Protein AF-A0A7X6V9M1-F1 (afdb_monomer_lite)

Structure (mmCIF, N/CA/C/O backbone):
data_AF-A0A7X6V9M1-F1
#
_entry.id   AF-A0A7X6V9M1-F1
#
loop_
_atom_site.group_PDB
_atom_site.id
_atom_site.type_symbol
_atom_site.label_atom_id
_atom_site.label_alt_id
_atom_site.label_comp_id
_atom_site.label_asym_id
_atom_site.label_entity_id
_atom_site.label_seq_id
_atom_site.pdbx_PDB_ins_code
_atom_site.Cartn_x
_atom_site.Cartn_y
_atom_site.Cartn_z
_atom_site.occupancy
_atom_site.B_iso_or_equiv
_atom_site.auth_seq_id
_atom_site.auth_comp_id
_atom_site.auth_asym_id
_atom_site.auth_atom_id
_atom_site.pdbx_PDB_model_num
ATOM 1 N N . MET A 1 1 ? -8.415 -27.005 -7.295 1.00 45.03 1 MET A N 1
ATOM 2 C CA . MET A 1 1 ? -8.896 -27.933 -6.245 1.00 45.03 1 MET A CA 1
ATOM 3 C C . MET A 1 1 ? -8.575 -27.335 -4.887 1.00 45.03 1 MET A C 1
ATOM 5 O O . MET A 1 1 ? -7.414 -27.324 -4.497 1.00 45.03 1 MET A O 1
ATOM 9 N N . LEU A 1 2 ? -9.580 -26.811 -4.186 1.00 48.62 2 LEU A N 1
ATOM 10 C CA . LEU A 1 2 ? -9.473 -26.561 -2.748 1.00 48.62 2 LEU A CA 1
ATOM 11 C C . LEU A 1 2 ? -9.243 -27.914 -2.070 1.00 48.62 2 LEU A C 1
ATOM 13 O O . LEU A 1 2 ? -10.047 -28.826 -2.258 1.00 48.62 2 LEU A O 1
ATOM 17 N N . SER A 1 3 ? -8.120 -28.092 -1.370 1.00 60.31 3 SER A N 1
ATOM 18 C CA . SER A 1 3 ? -7.847 -29.377 -0.727 1.00 60.31 3 SER A CA 1
ATOM 19 C C . SER A 1 3 ? -8.940 -29.645 0.310 1.00 60.31 3 SER A C 1
ATOM 21 O O . SER A 1 3 ? -9.313 -28.763 1.076 1.00 60.31 3 SER A O 1
ATOM 23 N N . MET A 1 4 ? -9.488 -30.858 0.348 1.00 62.94 4 MET A N 1
ATOM 24 C CA . MET A 1 4 ? -10.497 -31.246 1.344 1.00 62.94 4 MET A CA 1
ATOM 25 C C . MET A 1 4 ? -10.004 -30.969 2.779 1.00 62.94 4 MET A C 1
ATOM 27 O O . MET A 1 4 ? -10.770 -30.552 3.643 1.00 62.94 4 MET A O 1
ATOM 31 N N . LEU A 1 5 ? -8.687 -31.085 2.984 1.00 59.94 5 LEU A N 1
ATOM 32 C CA . LEU A 1 5 ? -7.976 -30.699 4.199 1.00 59.94 5 LEU A CA 1
ATOM 33 C C . LEU A 1 5 ? -8.207 -29.231 4.586 1.00 59.94 5 LEU A C 1
ATOM 35 O O . LEU A 1 5 ? -8.412 -28.937 5.757 1.00 59.94 5 LEU A O 1
ATOM 39 N N . PHE A 1 6 ? -8.197 -28.313 3.622 1.00 58.66 6 PHE A N 1
ATOM 40 C CA . PHE A 1 6 ? -8.452 -26.899 3.865 1.00 58.66 6 PHE A CA 1
ATOM 41 C C . PHE A 1 6 ? -9.858 -26.666 4.419 1.00 58.66 6 PHE A C 1
ATOM 43 O O . PHE A 1 6 ? -10.011 -26.027 5.454 1.00 58.66 6 PHE A O 1
ATOM 50 N N . ILE A 1 7 ? -10.876 -27.246 3.776 1.00 64.12 7 ILE A N 1
ATOM 51 C CA . ILE A 1 7 ? -12.271 -27.124 4.218 1.00 64.12 7 ILE A CA 1
ATOM 52 C C . ILE A 1 7 ? -12.419 -27.700 5.632 1.00 64.12 7 ILE A C 1
ATOM 54 O O . ILE A 1 7 ? -13.006 -27.053 6.496 1.00 64.12 7 ILE A O 1
ATOM 58 N N . ILE A 1 8 ? -11.821 -28.865 5.896 1.00 70.19 8 ILE A N 1
ATOM 59 C CA . ILE A 1 8 ? -11.848 -29.511 7.215 1.00 70.19 8 ILE A CA 1
ATOM 60 C C . ILE A 1 8 ? -11.151 -28.650 8.278 1.00 70.19 8 ILE A C 1
ATOM 62 O O . ILE A 1 8 ? -11.685 -28.500 9.372 1.00 70.19 8 ILE A O 1
ATOM 66 N N . LEU A 1 9 ? -9.996 -28.050 7.979 1.00 66.69 9 LEU A N 1
ATOM 67 C CA . LEU A 1 9 ? -9.275 -27.191 8.924 1.00 66.69 9 LEU A CA 1
ATOM 68 C C . LEU A 1 9 ? -10.015 -25.872 9.182 1.00 66.69 9 LEU A C 1
ATOM 70 O O . LEU A 1 9 ? -10.127 -25.452 10.334 1.00 66.69 9 LEU A O 1
ATOM 74 N N . SER A 1 10 ? -10.560 -25.237 8.141 1.00 61.31 10 SER A N 1
ATOM 75 C CA . SER A 1 10 ? -11.325 -23.993 8.264 1.00 61.31 10 SER A CA 1
ATOM 76 C C . SER A 1 10 ? -12.612 -24.196 9.060 1.00 61.31 10 SER A C 1
ATOM 78 O O . SER A 1 10 ? -12.892 -23.417 9.969 1.00 61.31 10 SER A O 1
ATOM 80 N N . TRP A 1 11 ? -13.365 -25.262 8.779 1.00 66.12 11 TRP A N 1
ATOM 81 C CA . TRP A 1 11 ? -14.595 -25.574 9.509 1.00 66.12 11 TRP A CA 1
ATOM 82 C C . TRP A 1 11 ? -14.329 -26.180 10.886 1.00 66.12 11 TRP A C 1
ATOM 84 O O . TRP A 1 11 ? -15.062 -25.878 11.820 1.00 66.12 11 TRP A O 1
ATOM 94 N N . GLY A 1 12 ? -13.259 -26.959 11.058 1.00 68.19 12 GLY A N 1
ATOM 95 C CA . GLY A 1 12 ? -12.848 -27.514 12.351 1.00 68.19 12 GLY A CA 1
ATOM 96 C C . GLY A 1 12 ? -12.354 -26.453 13.340 1.00 68.19 12 GLY A C 1
ATOM 97 O O . GLY A 1 12 ? -12.500 -26.616 14.551 1.00 68.19 12 GLY A O 1
ATOM 98 N N . ALA A 1 13 ? -11.841 -25.325 12.842 1.00 66.50 13 ALA A N 1
ATOM 99 C CA . ALA A 1 13 ? -11.450 -24.194 13.677 1.00 66.50 13 ALA A CA 1
ATOM 100 C C . ALA A 1 13 ? -12.657 -23.429 14.256 1.00 66.50 13 ALA A C 1
ATOM 102 O O . ALA A 1 13 ? -12.564 -22.884 15.356 1.00 66.50 13 ALA A O 1
ATOM 103 N N . VAL A 1 14 ? -13.803 -23.404 13.563 1.00 65.38 14 VAL A N 1
ATOM 104 C CA . VAL A 1 14 ? -15.000 -22.651 13.987 1.00 65.38 14 VAL A CA 1
ATOM 105 C C . VAL A 1 14 ? -15.530 -23.115 15.358 1.00 65.38 14 VAL A C 1
ATOM 107 O O . VAL A 1 14 ? -15.651 -22.266 16.245 1.00 65.38 14 VAL A O 1
ATOM 110 N N . PRO A 1 15 ? -15.759 -24.422 15.615 1.00 66.44 15 PRO A N 1
ATOM 111 C CA . PRO A 1 15 ? -16.098 -24.925 16.946 1.00 66.44 15 PRO A CA 1
ATOM 112 C C . PRO A 1 15 ? -15.063 -24.531 17.999 1.00 66.44 15 PRO A C 1
ATOM 114 O O . PRO A 1 15 ? -15.425 -24.101 19.091 1.00 66.44 15 PRO A O 1
ATOM 117 N N . PHE A 1 16 ? -13.772 -24.617 17.672 1.00 64.69 16 PHE A N 1
ATOM 118 C CA . PHE A 1 16 ? -12.701 -24.302 18.615 1.00 64.69 16 PHE A CA 1
ATOM 119 C C . PHE A 1 16 ? -12.782 -22.846 19.107 1.00 64.69 16 PHE A C 1
ATOM 121 O O . PHE A 1 16 ? -12.667 -22.578 20.304 1.00 64.69 16 PHE A O 1
ATOM 128 N N . PHE A 1 17 ? -13.069 -21.903 18.207 1.00 63.91 17 PHE A N 1
ATOM 129 C CA . PHE A 1 17 ? -13.236 -20.492 18.563 1.00 63.91 17 PHE A CA 1
ATOM 130 C C . PHE A 1 17 ? -14.566 -20.182 19.263 1.00 63.91 17 PHE A C 1
ATOM 132 O O . PHE A 1 17 ? -14.601 -19.280 20.103 1.00 63.91 17 PHE A O 1
ATOM 139 N N . ILE A 1 18 ? -15.634 -20.930 18.968 1.00 66.25 18 ILE A N 1
ATOM 140 C CA . ILE A 1 18 ? -16.945 -20.769 19.616 1.00 66.25 18 ILE A CA 1
ATOM 141 C C . ILE A 1 18 ? -16.922 -21.312 21.053 1.00 66.25 18 ILE A C 1
ATOM 143 O O . ILE A 1 18 ? -17.402 -20.641 21.969 1.00 66.25 18 ILE A O 1
ATOM 147 N N . PHE A 1 19 ? -16.340 -22.494 21.276 1.00 68.12 19 PHE A N 1
ATOM 148 C CA . PHE A 1 19 ? -16.446 -23.200 22.557 1.00 68.12 19 PHE A CA 1
ATOM 149 C C . PHE A 1 19 ? -15.374 -22.806 23.583 1.00 68.12 19 PHE A C 1
ATOM 151 O O . PHE A 1 19 ? -15.680 -22.727 24.770 1.00 68.12 19 PHE A O 1
ATOM 158 N N . PHE A 1 20 ? -14.139 -22.497 23.169 1.00 66.00 20 PHE A N 1
ATOM 159 C CA . PHE A 1 20 ? -13.023 -22.344 24.120 1.00 66.00 20 PHE A CA 1
ATOM 160 C C . PHE A 1 20 ? -12.745 -20.906 24.589 1.00 66.00 20 PHE A C 1
ATOM 162 O O . PHE A 1 20 ? -11.820 -20.702 25.374 1.00 66.00 20 PHE A O 1
ATOM 169 N N . LYS A 1 21 ? -13.524 -19.904 24.138 1.00 65.00 21 LYS A N 1
ATOM 170 C CA . LYS A 1 21 ? -13.365 -18.461 24.455 1.00 65.00 21 LYS A CA 1
ATOM 171 C C . LYS A 1 21 ? -11.900 -18.044 24.727 1.00 65.00 21 LYS A C 1
ATOM 173 O O . LYS A 1 21 ? -11.605 -17.479 25.786 1.00 65.00 21 LYS A O 1
ATOM 178 N N . PRO A 1 22 ? -10.946 -18.271 23.805 1.00 64.12 22 PRO A N 1
ATOM 179 C CA . PRO A 1 22 ? -9.523 -18.246 24.141 1.00 64.12 22 PRO A CA 1
ATOM 180 C C . PRO A 1 22 ? -8.930 -16.821 24.117 1.00 64.12 22 PRO A C 1
ATOM 182 O O . PRO A 1 22 ? -7.775 -16.600 23.752 1.00 64.12 22 PRO A O 1
ATOM 185 N N . VAL A 1 23 ? -9.716 -15.824 24.539 1.00 70.00 23 VAL A N 1
ATOM 186 C CA . VAL A 1 23 ? -9.497 -14.381 24.327 1.00 70.00 23 VAL A CA 1
ATOM 187 C C . VAL A 1 23 ? -8.102 -13.921 24.767 1.00 70.00 23 VAL A C 1
ATOM 189 O O . VAL A 1 23 ? -7.493 -13.076 24.111 1.00 70.00 23 VAL A O 1
ATOM 192 N N . LYS A 1 24 ? -7.551 -14.500 25.844 1.00 76.06 24 LYS A N 1
ATOM 193 C CA . LYS A 1 24 ? -6.240 -14.100 26.380 1.00 76.06 24 LYS A CA 1
ATOM 194 C C . LYS A 1 24 ? -5.046 -14.666 25.603 1.00 76.06 24 LYS A C 1
ATOM 196 O O . LYS A 1 24 ? -4.003 -14.017 25.568 1.00 76.06 24 LYS A O 1
ATOM 201 N N . TRP A 1 25 ? -5.154 -15.858 25.014 1.00 86.00 25 TRP A N 1
ATOM 202 C CA . TRP A 1 25 ? -4.020 -16.527 24.354 1.00 86.00 25 TRP A CA 1
ATOM 203 C C . TRP A 1 25 ? -4.076 -16.429 22.830 1.00 86.00 25 TRP A C 1
ATOM 205 O O . TRP A 1 25 ? -3.023 -16.460 22.202 1.00 86.00 25 TRP A O 1
ATOM 215 N N . VAL A 1 26 ? -5.255 -16.199 22.239 1.00 89.00 26 VAL A N 1
ATOM 216 C CA . VAL A 1 26 ? -5.424 -16.058 20.780 1.00 89.00 26 VAL A CA 1
ATOM 217 C C . VAL A 1 26 ? -4.517 -14.980 20.204 1.00 89.00 26 VAL A C 1
ATOM 219 O O . VAL A 1 26 ? -3.847 -15.219 19.211 1.00 89.00 26 VAL A O 1
ATOM 222 N N . SER A 1 27 ? -4.426 -13.810 20.840 1.00 91.25 27 SER A N 1
ATOM 223 C CA . SER A 1 27 ? -3.556 -12.740 20.331 1.00 91.25 27 SER A CA 1
ATOM 224 C C . SER A 1 27 ? -2.074 -13.122 20.366 1.00 91.25 27 SER A C 1
ATOM 226 O O . SER A 1 27 ? -1.345 -12.792 19.438 1.00 91.25 27 SER A O 1
ATOM 228 N N . LYS A 1 28 ? -1.627 -13.845 21.403 1.00 93.00 28 LYS A N 1
ATOM 229 C CA . LYS A 1 28 ? -0.244 -14.338 21.482 1.00 93.00 28 LYS A CA 1
ATOM 230 C C . LYS A 1 28 ? 0.009 -15.401 20.418 1.00 93.00 28 LYS A C 1
ATOM 232 O O . LYS A 1 28 ? 0.981 -15.296 19.687 1.00 93.00 28 LYS A O 1
ATOM 237 N N . PHE A 1 29 ? -0.907 -16.358 20.287 1.00 92.56 29 PHE A N 1
ATOM 238 C CA . PHE A 1 29 ? -0.841 -17.408 19.278 1.00 92.56 29 PHE A CA 1
ATOM 239 C C . PHE A 1 29 ? -0.807 -16.839 17.855 1.00 92.56 29 PHE A C 1
ATOM 241 O O . PHE A 1 29 ? 0.047 -17.229 17.071 1.00 92.56 29 PHE A O 1
ATOM 248 N N . LEU A 1 30 ? -1.669 -15.870 17.534 1.00 93.44 30 LEU A N 1
ATOM 249 C CA . LEU A 1 30 ? -1.679 -15.203 16.230 1.00 93.44 30 LEU A CA 1
ATOM 250 C C . LEU A 1 30 ? -0.410 -14.379 15.990 1.00 93.44 30 LEU A C 1
ATOM 252 O O . LEU A 1 30 ? 0.090 -14.366 14.873 1.00 93.44 30 LEU A O 1
ATOM 256 N N . ALA A 1 31 ? 0.138 -13.721 17.015 1.00 95.50 31 ALA A N 1
ATOM 257 C CA . ALA A 1 31 ? 1.399 -12.990 16.887 1.00 95.50 31 ALA A CA 1
ATOM 258 C C . ALA A 1 31 ? 2.569 -13.948 16.617 1.00 95.50 31 ALA A C 1
ATOM 260 O O . ALA A 1 31 ? 3.363 -13.709 15.709 1.00 95.50 31 ALA A O 1
ATOM 261 N N . THR A 1 32 ? 2.636 -15.065 17.347 1.00 94.75 32 THR A N 1
ATOM 262 C CA . THR A 1 32 ? 3.594 -16.146 17.085 1.00 94.75 32 THR A CA 1
ATOM 263 C C . THR A 1 32 ? 3.382 -16.743 15.697 1.00 94.75 32 THR A C 1
ATOM 265 O O . THR A 1 32 ? 4.355 -16.965 14.989 1.00 94.75 32 THR A O 1
ATOM 268 N N . GLY A 1 33 ? 2.133 -16.953 15.278 1.00 93.81 33 GLY A N 1
ATOM 269 C CA . GLY A 1 33 ? 1.783 -17.461 13.954 1.00 93.81 33 GLY A CA 1
ATOM 270 C C . GLY A 1 33 ? 2.220 -16.524 12.830 1.00 93.81 33 GLY A C 1
ATOM 271 O O . GLY A 1 33 ? 2.800 -16.989 11.851 1.00 93.81 33 GLY A O 1
ATOM 272 N N . LEU A 1 34 ? 2.021 -15.212 12.989 1.00 95.19 34 LEU A N 1
ATOM 273 C CA . LEU A 1 34 ? 2.500 -14.201 12.047 1.00 95.19 34 LEU A CA 1
ATOM 274 C C . LEU A 1 34 ? 4.029 -14.234 11.941 1.00 95.19 34 LEU A C 1
ATOM 276 O O . LEU A 1 34 ? 4.553 -14.400 10.844 1.00 95.19 34 LEU A O 1
ATOM 280 N N . LEU A 1 35 ? 4.742 -14.166 13.070 1.00 97.00 35 LEU A N 1
ATOM 281 C CA . LEU A 1 35 ? 6.209 -14.212 13.088 1.00 97.00 35 LEU A CA 1
ATOM 282 C C . LEU A 1 35 ? 6.758 -15.522 12.509 1.00 97.00 35 LEU A C 1
ATOM 284 O O . LEU A 1 35 ? 7.674 -15.501 11.692 1.00 97.00 35 LEU A O 1
ATOM 288 N N . ALA A 1 36 ? 6.183 -16.664 12.888 1.00 95.75 36 ALA A N 1
ATOM 289 C CA . ALA A 1 36 ? 6.574 -17.966 12.358 1.00 95.75 36 ALA A CA 1
ATOM 290 C C . ALA A 1 36 ? 6.336 -18.049 10.844 1.00 95.75 36 ALA A C 1
ATOM 292 O O . ALA A 1 36 ? 7.187 -18.570 10.126 1.00 95.75 36 ALA A O 1
ATOM 293 N N . SER A 1 37 ? 5.225 -17.492 10.350 1.00 93.75 37 SER A N 1
ATOM 294 C CA . SER A 1 37 ? 4.933 -17.417 8.914 1.00 93.75 37 SER A CA 1
ATOM 295 C C . SER A 1 37 ? 5.941 -16.528 8.189 1.00 93.75 37 SER A C 1
ATOM 297 O O . SER A 1 37 ? 6.458 -16.934 7.155 1.00 93.75 37 SER A O 1
ATOM 299 N N . GLN A 1 38 ? 6.300 -15.371 8.754 1.00 96.69 38 GLN A N 1
ATOM 300 C CA . GLN A 1 38 ? 7.325 -14.483 8.196 1.00 96.69 38 GLN A CA 1
ATOM 301 C C . GLN A 1 38 ? 8.684 -15.185 8.106 1.00 96.69 38 GLN A C 1
ATOM 303 O O . GLN A 1 38 ? 9.268 -15.263 7.027 1.00 96.69 38 GLN A O 1
ATOM 308 N N . LEU A 1 39 ? 9.154 -15.781 9.206 1.00 97.38 39 LEU A N 1
ATOM 309 C CA . LEU A 1 39 ? 10.421 -16.519 9.241 1.00 97.38 39 LEU A CA 1
ATOM 310 C C . LEU A 1 39 ? 10.417 -17.709 8.276 1.00 97.38 39 LEU A C 1
ATOM 312 O O . LEU A 1 39 ? 11.408 -17.952 7.584 1.00 97.38 39 LEU A O 1
ATOM 316 N N . ARG A 1 40 ? 9.298 -18.436 8.189 1.00 95.19 40 ARG A N 1
ATOM 317 C CA . ARG A 1 40 ? 9.144 -19.553 7.255 1.00 95.19 40 ARG A CA 1
ATOM 318 C C . ARG A 1 40 ? 9.182 -19.082 5.805 1.00 95.19 40 ARG A C 1
ATOM 320 O O . ARG A 1 40 ? 9.853 -19.729 5.004 1.00 95.19 40 ARG A O 1
ATOM 327 N N . SER A 1 41 ? 8.509 -17.981 5.477 1.00 94.19 41 SER A N 1
ATOM 328 C CA . SER A 1 41 ? 8.532 -17.376 4.143 1.00 94.19 41 SER A CA 1
ATOM 329 C C . SER A 1 41 ? 9.935 -16.906 3.769 1.00 94.19 41 SER A C 1
ATOM 331 O O . SER A 1 41 ? 10.396 -17.235 2.679 1.00 94.19 41 SER A O 1
ATOM 333 N N . CYS A 1 42 ? 10.658 -16.246 4.683 1.00 95.94 42 CYS A N 1
ATOM 334 C CA . CYS A 1 42 ? 12.061 -15.876 4.477 1.00 95.94 42 CYS A CA 1
ATOM 335 C C . CYS A 1 42 ? 12.921 -17.106 4.181 1.00 95.94 42 CYS A C 1
ATOM 337 O O . CYS A 1 42 ? 13.617 -17.147 3.172 1.00 95.94 42 CYS A O 1
ATOM 339 N N . TRP A 1 43 ? 12.844 -18.135 5.032 1.00 96.38 43 TRP A N 1
ATOM 340 C CA . TRP A 1 43 ? 13.627 -19.357 4.855 1.00 96.38 43 TRP A CA 1
ATOM 341 C C . TRP A 1 43 ? 13.308 -20.062 3.535 1.00 96.38 43 TRP A C 1
ATOM 343 O O . TRP A 1 43 ? 14.223 -20.481 2.831 1.00 96.38 43 TRP A O 1
ATOM 353 N N . LEU A 1 44 ? 12.024 -20.186 3.184 1.00 93.56 44 LEU A N 1
ATOM 354 C CA . LEU A 1 44 ? 11.604 -20.805 1.928 1.00 93.56 44 LEU A CA 1
ATOM 355 C C . LEU A 1 44 ? 12.103 -20.014 0.722 1.00 93.56 44 LEU A C 1
ATOM 357 O O . LEU A 1 44 ? 12.613 -20.631 -0.209 1.00 93.56 44 LEU A O 1
ATOM 361 N N . LEU A 1 45 ? 11.983 -18.686 0.747 1.00 91.81 45 LEU A N 1
ATOM 362 C CA . LEU A 1 45 ? 12.450 -17.824 -0.331 1.00 91.81 45 LEU A CA 1
ATOM 363 C C . LEU A 1 45 ? 13.967 -17.957 -0.505 1.00 91.81 45 LEU A C 1
ATOM 365 O O . LEU A 1 45 ? 14.408 -18.362 -1.574 1.00 91.81 45 LEU A O 1
ATOM 369 N N . LEU A 1 46 ? 14.747 -17.744 0.562 1.00 95.25 46 LEU A N 1
ATOM 370 C CA . LEU A 1 46 ? 16.211 -17.854 0.536 1.00 95.25 46 LEU A CA 1
ATOM 371 C C . LEU A 1 46 ? 16.678 -19.241 0.078 1.00 95.25 46 LEU A C 1
ATOM 373 O O . LEU A 1 46 ? 17.558 -19.356 -0.773 1.00 95.25 46 LEU A O 1
ATOM 377 N N . LYS A 1 47 ? 16.059 -20.306 0.604 1.00 95.44 47 LYS A N 1
ATOM 378 C CA . LYS A 1 47 ? 16.380 -21.686 0.221 1.00 95.44 47 LYS A CA 1
ATOM 379 C C . LYS A 1 47 ? 16.064 -21.961 -1.248 1.00 95.44 47 LYS A C 1
ATOM 381 O O . LYS A 1 47 ? 16.786 -22.720 -1.885 1.00 95.44 47 LYS A O 1
ATOM 386 N N . ARG A 1 48 ? 14.966 -21.412 -1.774 1.00 92.44 48 ARG A N 1
ATOM 387 C CA . ARG A 1 48 ? 14.544 -21.642 -3.162 1.00 92.44 48 ARG A CA 1
ATOM 388 C C . ARG A 1 48 ? 15.341 -20.828 -4.162 1.00 92.44 48 ARG A C 1
ATOM 390 O O . ARG A 1 48 ? 15.566 -21.331 -5.255 1.00 92.44 48 ARG A O 1
ATOM 397 N N . THR A 1 49 ? 15.761 -19.624 -3.799 1.00 91.75 49 THR A N 1
ATOM 398 C CA . THR A 1 49 ? 16.537 -18.766 -4.692 1.00 91.75 49 THR A CA 1
ATOM 399 C C . THR A 1 49 ? 18.042 -18.937 -4.532 1.00 91.75 49 THR A C 1
ATOM 401 O O . THR A 1 49 ? 18.790 -18.343 -5.291 1.00 91.75 49 THR A O 1
ATOM 404 N N . GLY A 1 50 ? 18.517 -19.721 -3.558 1.00 93.94 50 GLY A N 1
ATOM 405 C CA . GLY A 1 50 ? 19.956 -19.860 -3.318 1.00 93.94 50 GLY A CA 1
ATOM 406 C C . GLY A 1 50 ? 20.614 -18.522 -2.972 1.00 93.94 50 GLY A C 1
ATOM 407 O O . GLY A 1 50 ? 21.742 -18.277 -3.379 1.00 93.94 50 GLY A O 1
ATOM 408 N N . PHE A 1 51 ? 19.896 -17.659 -2.243 1.00 91.62 51 PHE A N 1
ATOM 409 C CA . PHE A 1 51 ? 20.317 -16.297 -1.884 1.00 91.62 51 PHE A CA 1
ATOM 410 C C . PHE A 1 51 ? 20.471 -15.318 -3.060 1.00 91.62 51 PHE A C 1
ATOM 412 O O . PHE A 1 51 ? 20.960 -14.210 -2.856 1.00 91.62 51 PHE A O 1
ATOM 419 N N . THR A 1 52 ? 19.997 -15.656 -4.262 1.00 90.06 52 THR A N 1
ATOM 420 C CA . THR A 1 52 ? 19.962 -14.711 -5.387 1.00 90.06 52 THR A CA 1
ATOM 421 C C . THR A 1 52 ? 18.583 -14.082 -5.552 1.00 90.06 52 THR A C 1
ATOM 423 O O . THR A 1 52 ? 17.565 -14.613 -5.096 1.00 90.06 52 THR A O 1
ATOM 426 N N . THR A 1 53 ? 18.524 -12.935 -6.224 1.00 86.50 53 THR A N 1
ATOM 427 C CA . THR A 1 53 ? 17.247 -12.341 -6.630 1.00 86.50 53 THR A CA 1
ATOM 428 C C . THR A 1 53 ? 16.531 -13.285 -7.605 1.00 86.50 53 THR A C 1
ATOM 430 O O . THR A 1 53 ? 17.167 -13.800 -8.527 1.00 86.50 53 THR A O 1
ATOM 433 N N . PRO A 1 54 ? 15.230 -13.565 -7.417 1.00 81.50 54 PRO A N 1
ATOM 434 C CA . PRO A 1 54 ? 14.459 -14.343 -8.380 1.00 81.50 54 PRO A CA 1
ATOM 435 C C . PRO A 1 54 ? 14.259 -13.524 -9.664 1.00 81.50 54 PRO A C 1
ATOM 437 O O . PRO A 1 54 ? 13.438 -12.610 -9.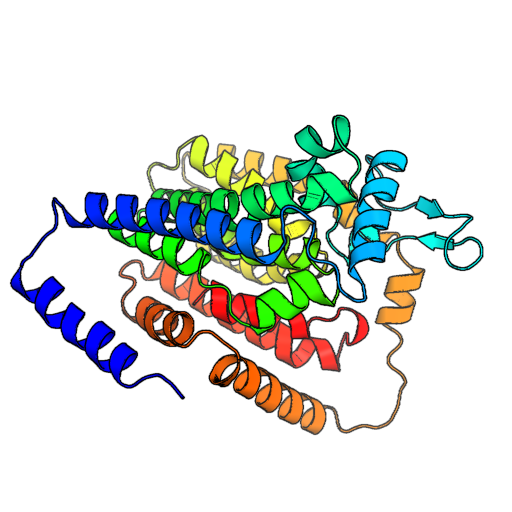697 1.00 81.50 54 PRO A O 1
ATOM 440 N N . TYR A 1 55 ? 15.019 -13.848 -10.712 1.00 77.19 55 TYR A N 1
ATOM 441 C CA . TYR A 1 55 ? 14.874 -13.231 -12.031 1.00 77.19 55 TYR A CA 1
ATOM 442 C C . TYR A 1 55 ? 13.779 -13.900 -12.851 1.00 77.19 55 TYR A C 1
ATOM 444 O O . TYR A 1 55 ? 13.564 -15.111 -12.791 1.00 77.19 55 TYR A O 1
ATOM 452 N N . SER A 1 56 ? 13.129 -13.088 -13.669 1.00 79.81 56 SER A N 1
ATOM 453 C CA . SER A 1 56 ? 12.276 -13.510 -14.771 1.00 79.81 56 SER A CA 1
ATOM 454 C C . SER A 1 56 ? 12.283 -12.396 -15.826 1.00 79.81 56 SER A C 1
ATOM 456 O O . SER A 1 56 ? 13.077 -11.463 -15.692 1.00 79.81 56 SER A O 1
ATOM 458 N N . ASP A 1 57 ? 11.439 -12.492 -16.848 1.00 82.06 57 ASP A N 1
ATOM 459 C CA . ASP A 1 57 ? 11.554 -11.748 -18.110 1.00 82.06 57 ASP A CA 1
ATOM 460 C C . ASP A 1 57 ? 11.813 -10.241 -17.937 1.00 82.06 57 ASP A C 1
ATOM 462 O O . ASP A 1 57 ? 12.858 -9.747 -18.358 1.00 82.06 57 ASP A O 1
ATOM 466 N N . ASP A 1 58 ? 10.938 -9.517 -17.235 1.00 84.12 58 ASP A N 1
ATOM 467 C CA . ASP A 1 58 ? 11.033 -8.049 -17.122 1.00 84.12 58 ASP A CA 1
ATOM 468 C C . ASP A 1 58 ? 11.793 -7.576 -15.868 1.00 84.12 58 ASP A C 1
ATOM 470 O O . ASP A 1 58 ? 11.933 -6.374 -15.604 1.00 84.12 58 ASP A O 1
ATOM 474 N N . HIS A 1 59 ? 12.298 -8.504 -15.057 1.00 84.50 59 HIS A N 1
ATOM 475 C CA . HIS A 1 59 ? 12.965 -8.170 -13.799 1.00 84.50 59 HIS A CA 1
ATOM 476 C C . HIS A 1 59 ? 14.267 -7.373 -13.988 1.00 84.50 59 HIS A C 1
ATOM 478 O O . HIS A 1 59 ? 14.477 -6.409 -13.245 1.00 84.50 59 HIS A O 1
ATOM 484 N N . PRO A 1 60 ? 15.133 -7.688 -14.976 1.00 87.69 60 PRO A N 1
ATOM 485 C CA . PRO A 1 60 ? 16.300 -6.861 -15.276 1.00 87.69 60 PRO A CA 1
ATOM 486 C C . PRO A 1 60 ? 15.922 -5.418 -15.625 1.00 87.69 60 PRO A C 1
ATOM 488 O O . PRO A 1 60 ? 16.578 -4.488 -15.162 1.00 87.69 60 PRO A O 1
ATOM 491 N N . SER A 1 61 ? 14.823 -5.213 -16.363 1.00 87.94 61 SER A N 1
ATOM 492 C CA . SER A 1 61 ? 14.311 -3.869 -16.656 1.00 87.94 61 SER A CA 1
ATOM 493 C C . SER A 1 61 ? 13.855 -3.143 -15.389 1.00 87.94 61 SER A C 1
ATOM 495 O O . SER A 1 61 ? 14.058 -1.939 -15.263 1.00 87.94 61 SER A O 1
ATOM 497 N N . PHE A 1 62 ? 13.268 -3.854 -14.423 1.00 89.50 62 PHE A N 1
ATOM 498 C CA . PHE A 1 62 ? 12.906 -3.270 -13.131 1.00 89.50 62 PHE A CA 1
ATOM 499 C C . PHE A 1 62 ? 14.131 -2.870 -12.293 1.00 89.50 62 PHE A C 1
ATOM 501 O O . PHE A 1 62 ? 14.173 -1.762 -11.761 1.00 89.50 62 PHE A O 1
ATOM 508 N N . LEU A 1 63 ? 15.158 -3.720 -12.214 1.00 90.50 63 LEU A N 1
ATOM 509 C CA . LEU A 1 63 ? 16.413 -3.381 -11.526 1.00 90.50 63 LEU A CA 1
ATOM 510 C C . LEU A 1 63 ? 17.114 -2.192 -12.176 1.00 90.50 63 LEU A C 1
ATOM 512 O O . LEU A 1 63 ? 17.646 -1.323 -11.487 1.00 90.50 63 LEU A O 1
ATOM 516 N N . PHE A 1 64 ? 17.072 -2.139 -13.503 1.00 90.31 64 PHE A N 1
ATOM 517 C CA . PHE A 1 64 ? 17.592 -1.018 -14.255 1.00 90.31 64 PHE A CA 1
ATOM 518 C C . PHE A 1 64 ? 16.877 0.298 -13.886 1.00 90.31 64 PHE A C 1
ATOM 520 O O . PHE A 1 64 ? 17.534 1.288 -13.569 1.00 90.31 64 PHE A O 1
ATOM 527 N N . ARG A 1 65 ? 15.542 0.285 -13.779 1.00 90.62 65 ARG A N 1
ATOM 528 C CA . ARG A 1 65 ? 14.745 1.436 -13.310 1.00 90.62 65 ARG A CA 1
ATOM 529 C C . ARG A 1 65 ? 15.085 1.866 -11.879 1.00 90.62 65 ARG A C 1
ATOM 531 O O . ARG A 1 65 ? 14.991 3.047 -11.562 1.00 90.62 65 ARG A O 1
ATOM 538 N N . ILE A 1 66 ? 15.482 0.945 -10.995 1.00 92.31 66 ILE A N 1
ATOM 539 C CA . ILE A 1 66 ? 15.966 1.320 -9.654 1.00 92.31 66 ILE A CA 1
ATOM 540 C C . ILE A 1 66 ? 17.244 2.160 -9.771 1.00 92.31 66 ILE A C 1
ATOM 542 O O . ILE A 1 66 ? 17.358 3.184 -9.100 1.00 92.31 66 ILE A O 1
ATOM 546 N N . ALA A 1 67 ? 18.181 1.769 -10.638 1.00 89.75 67 ALA A N 1
ATOM 547 C CA . ALA A 1 67 ? 19.387 2.556 -10.884 1.00 89.75 67 ALA A CA 1
ATOM 548 C C . ALA A 1 67 ? 19.054 3.919 -11.517 1.00 89.75 67 ALA A C 1
ATOM 550 O O . ALA A 1 67 ? 19.534 4.944 -11.033 1.00 89.75 67 ALA A O 1
ATOM 551 N N . GLU A 1 68 ? 18.176 3.952 -12.528 1.00 90.19 68 GLU A N 1
ATOM 552 C CA . GLU A 1 68 ? 17.698 5.205 -13.135 1.00 90.19 68 GLU A CA 1
ATOM 553 C C . GLU A 1 68 ? 17.107 6.155 -12.088 1.00 90.19 68 GLU A C 1
ATOM 555 O O . GLU A 1 68 ? 17.448 7.338 -12.080 1.00 90.19 68 GLU A O 1
ATOM 560 N N . PHE A 1 69 ? 16.275 5.642 -11.176 1.00 92.19 69 PHE A N 1
ATOM 561 C CA . PHE A 1 69 ? 15.659 6.438 -10.117 1.00 92.19 69 PHE A CA 1
ATOM 562 C C . PHE A 1 69 ? 16.697 7.190 -9.279 1.00 92.19 69 PHE A C 1
ATOM 564 O O . PHE A 1 69 ? 16.519 8.378 -9.024 1.00 92.19 69 PHE A O 1
ATOM 571 N N . PHE A 1 70 ? 17.792 6.539 -8.880 1.00 91.25 70 PHE A N 1
ATOM 572 C CA . PHE A 1 70 ? 18.834 7.202 -8.090 1.00 91.25 70 PHE A CA 1
ATOM 573 C C . PHE A 1 70 ? 19.611 8.254 -8.887 1.00 91.25 70 PHE A C 1
ATOM 575 O O . PHE A 1 70 ? 20.107 9.208 -8.294 1.00 91.25 70 PHE A O 1
ATOM 582 N N . THR A 1 71 ? 19.681 8.128 -10.215 1.00 89.31 71 THR A N 1
ATOM 583 C CA . THR A 1 71 ? 20.311 9.147 -11.073 1.00 89.31 71 THR A CA 1
ATOM 584 C C . THR A 1 71 ? 19.415 10.354 -11.343 1.00 89.31 71 THR A C 1
ATOM 586 O O . THR A 1 71 ? 19.932 11.439 -11.598 1.00 89.31 71 THR A O 1
ATOM 589 N N . SER A 1 72 ? 18.089 10.191 -11.277 1.00 88.44 72 SER A N 1
ATOM 590 C CA . SER A 1 72 ? 17.130 11.260 -11.576 1.00 88.44 72 SER A CA 1
ATOM 591 C C . SER A 1 72 ? 16.465 11.868 -10.339 1.00 88.44 72 SER A C 1
ATOM 593 O O . SER A 1 72 ? 15.803 12.896 -10.462 1.00 88.44 72 SER A O 1
ATOM 595 N N . PHE A 1 73 ? 16.617 11.270 -9.152 1.00 89.56 73 PHE A N 1
ATOM 596 C CA . PHE A 1 73 ? 15.969 11.727 -7.919 1.00 89.56 73 PHE A CA 1
ATOM 597 C C . PHE A 1 73 ? 16.247 13.221 -7.630 1.00 89.56 73 PHE A C 1
ATOM 599 O O . PHE A 1 73 ? 17.400 13.646 -7.689 1.00 89.56 73 PHE A O 1
ATOM 606 N N . PRO A 1 74 ? 15.231 14.038 -7.271 1.00 86.31 74 PRO A N 1
ATOM 607 C CA . PRO A 1 74 ? 13.844 13.672 -6.948 1.00 86.31 74 PRO A CA 1
ATOM 608 C C . PRO A 1 74 ? 12.895 13.586 -8.157 1.00 86.31 74 PRO A C 1
ATOM 610 O O . PRO A 1 74 ? 11.701 13.321 -7.984 1.00 86.31 74 PRO A O 1
ATOM 613 N N . TRP A 1 75 ? 13.397 13.811 -9.369 1.00 84.12 75 TRP A N 1
ATOM 614 C CA . TRP A 1 75 ? 12.623 13.754 -10.604 1.00 84.12 75 TRP A CA 1
ATOM 615 C C . TRP A 1 75 ? 12.392 12.305 -11.055 1.00 84.12 75 TRP A C 1
ATOM 617 O O . TRP A 1 75 ? 13.196 11.405 -10.800 1.00 84.12 75 TRP A O 1
ATOM 627 N N . ARG A 1 76 ? 11.255 12.066 -11.718 1.00 83.50 76 ARG A N 1
ATOM 628 C CA . ARG A 1 76 ? 10.832 10.727 -12.181 1.00 83.50 76 ARG A CA 1
ATOM 629 C C . ARG A 1 76 ? 10.822 10.587 -13.700 1.00 83.50 76 ARG A C 1
ATOM 631 O O . ARG A 1 76 ? 10.299 9.607 -14.226 1.00 83.50 76 ARG A O 1
ATOM 638 N N . GLU A 1 77 ? 11.364 11.582 -14.380 1.00 83.12 77 GLU A N 1
ATOM 639 C CA . GLU A 1 77 ? 11.635 11.555 -15.808 1.00 83.12 77 GLU A CA 1
ATOM 640 C C . GLU A 1 77 ? 13.145 11.642 -15.975 1.00 83.12 77 GLU A C 1
ATOM 642 O O . GLU A 1 77 ? 13.805 12.427 -15.289 1.00 83.12 77 GLU A O 1
ATOM 647 N N . ASN A 1 78 ? 13.689 10.805 -16.850 1.00 85.69 78 ASN A N 1
ATOM 648 C CA . ASN A 1 78 ? 15.115 10.778 -17.132 1.00 85.69 78 ASN A CA 1
ATOM 649 C C . ASN A 1 78 ? 15.342 10.561 -18.625 1.00 85.69 78 ASN A C 1
ATOM 651 O O . ASN A 1 78 ? 14.608 9.797 -19.250 1.00 85.69 78 ASN A O 1
ATOM 655 N N . PHE A 1 79 ? 16.355 11.200 -19.200 1.00 86.12 79 PHE A N 1
ATOM 656 C CA . PHE A 1 79 ? 16.805 10.854 -20.543 1.00 86.12 79 PHE A CA 1
ATOM 657 C C . PHE A 1 79 ? 17.813 9.712 -20.453 1.00 86.12 79 PHE A C 1
ATOM 659 O O . PHE A 1 79 ? 18.824 9.821 -19.760 1.00 86.12 79 PHE A O 1
ATOM 666 N N . VAL A 1 80 ? 17.538 8.614 -21.153 1.00 87.88 80 VAL A N 1
ATOM 667 C CA . VAL A 1 80 ? 18.289 7.366 -20.992 1.00 87.88 80 VAL A CA 1
ATOM 668 C C . VAL A 1 80 ? 18.958 7.020 -22.320 1.00 87.88 80 VAL A C 1
ATOM 670 O O . VAL A 1 80 ? 18.329 6.388 -23.168 1.00 87.88 80 VAL A O 1
ATOM 673 N N . PRO A 1 81 ? 20.225 7.423 -22.537 1.00 87.44 81 PRO A N 1
ATOM 674 C CA . PRO A 1 81 ? 20.862 7.338 -23.855 1.00 87.44 81 PRO A CA 1
ATOM 675 C C . PRO A 1 81 ? 21.043 5.900 -24.358 1.00 87.44 81 PRO A C 1
ATOM 677 O O . PRO A 1 81 ? 21.129 5.664 -25.557 1.00 87.44 81 PRO A O 1
ATOM 680 N N . TYR A 1 82 ? 21.087 4.932 -23.447 1.00 84.44 82 TYR A N 1
ATOM 681 C CA . TYR A 1 82 ? 21.329 3.520 -23.744 1.00 84.44 82 TYR A CA 1
ATOM 682 C C . TYR A 1 82 ? 20.048 2.668 -23.736 1.00 84.44 82 TYR A C 1
ATOM 684 O O . TYR A 1 82 ? 20.121 1.457 -23.930 1.00 84.44 82 TYR A O 1
ATOM 692 N N . TRP A 1 83 ? 18.872 3.278 -23.548 1.00 82.12 83 TRP A N 1
ATOM 693 C CA . TRP A 1 83 ? 17.577 2.600 -23.630 1.00 82.12 83 TRP A CA 1
ATOM 694 C C . TRP A 1 83 ? 16.815 3.088 -24.861 1.00 82.12 83 TRP A C 1
ATOM 696 O O . TRP A 1 83 ? 16.629 4.291 -25.032 1.00 82.12 83 TRP A O 1
ATOM 706 N N . ASN A 1 84 ? 16.384 2.168 -25.731 1.00 79.75 84 ASN A N 1
ATOM 707 C CA . ASN A 1 84 ? 15.654 2.479 -26.970 1.00 79.75 84 ASN A CA 1
ATOM 708 C C . ASN A 1 84 ? 16.303 3.593 -27.824 1.00 79.75 84 ASN A C 1
ATOM 710 O O . ASN A 1 84 ? 15.609 4.470 -28.325 1.00 79.75 84 ASN A O 1
ATOM 714 N N . ALA A 1 85 ? 17.634 3.561 -27.974 1.00 82.38 85 ALA A N 1
ATOM 715 C CA . ALA A 1 85 ? 18.420 4.557 -28.719 1.00 82.38 85 ALA A CA 1
ATOM 716 C C . ALA A 1 85 ? 18.315 6.011 -28.201 1.00 82.38 85 ALA A C 1
ATOM 718 O O . ALA A 1 85 ? 18.580 6.951 -28.948 1.00 82.38 85 ALA A O 1
ATOM 719 N N . GLY A 1 86 ? 17.979 6.199 -26.921 1.00 83.38 86 GLY A N 1
ATOM 720 C CA . GLY A 1 86 ? 17.905 7.515 -26.293 1.00 83.38 86 GLY A CA 1
ATOM 721 C C . GLY A 1 86 ? 16.488 8.062 -26.274 1.00 83.38 86 GLY A C 1
ATOM 722 O O . GLY A 1 86 ? 16.045 8.713 -27.216 1.00 83.38 86 GLY A O 1
ATOM 723 N N . VAL A 1 87 ? 15.783 7.847 -25.164 1.00 82.25 87 VAL A N 1
ATOM 724 C CA . VAL A 1 87 ? 14.424 8.367 -24.963 1.00 82.25 87 VAL A CA 1
ATOM 725 C C . VAL A 1 87 ? 14.285 9.059 -23.615 1.00 82.25 87 VAL A C 1
ATOM 727 O O . VAL A 1 87 ? 14.946 8.697 -22.639 1.00 82.25 87 VAL A O 1
ATOM 730 N N . VAL A 1 88 ? 13.389 10.048 -23.552 1.00 82.38 88 VAL A N 1
ATOM 731 C CA . VAL A 1 88 ? 12.875 10.535 -22.269 1.00 82.38 88 VAL A CA 1
ATOM 732 C C . VAL A 1 88 ? 11.969 9.446 -21.709 1.00 82.38 88 VAL A C 1
ATOM 734 O O . VAL A 1 88 ? 10.913 9.139 -22.262 1.00 82.38 88 VAL A O 1
ATOM 737 N N . ASN A 1 89 ? 12.424 8.824 -20.633 1.00 78.19 89 ASN A N 1
ATOM 738 C CA . ASN A 1 89 ? 11.801 7.677 -20.014 1.00 78.19 89 ASN A CA 1
ATOM 739 C C . ASN A 1 89 ? 10.951 8.126 -18.815 1.00 78.19 89 ASN A C 1
ATOM 741 O O . ASN A 1 89 ? 11.475 8.604 -17.808 1.00 78.19 89 ASN A O 1
ATOM 745 N N . SER A 1 90 ? 9.631 7.952 -18.908 1.00 80.25 90 SER A N 1
ATOM 746 C CA . SER A 1 90 ? 8.685 8.170 -17.799 1.00 80.25 90 SER A CA 1
ATOM 747 C C . SER A 1 90 ? 8.314 6.865 -17.084 1.00 80.25 90 SER A C 1
ATOM 749 O O . SER A 1 90 ? 7.413 6.824 -16.235 1.00 80.25 90 SER A O 1
ATOM 751 N N . VAL A 1 91 ? 9.011 5.766 -17.394 1.00 80.31 91 VAL A N 1
ATOM 752 C CA . VAL A 1 91 ? 8.645 4.437 -16.905 1.00 80.31 91 VAL A CA 1
ATOM 753 C C . VAL A 1 91 ? 8.834 4.304 -15.389 1.00 80.31 91 VAL A C 1
ATOM 755 O O . VAL A 1 91 ? 8.092 3.542 -14.761 1.00 80.31 91 VAL A O 1
ATOM 758 N N . LEU A 1 92 ? 9.706 5.107 -14.765 1.00 83.19 92 LEU A N 1
ATOM 759 C CA . LEU A 1 92 ? 9.792 5.235 -13.302 1.00 83.19 92 LEU A CA 1
ATOM 760 C C . LEU A 1 92 ? 8.426 5.548 -12.681 1.00 83.19 92 LEU A C 1
ATOM 762 O O . LEU A 1 92 ? 8.029 4.923 -11.697 1.00 83.19 92 LEU A O 1
ATOM 766 N N . THR A 1 93 ? 7.681 6.463 -13.302 1.00 82.31 93 THR A N 1
ATOM 767 C CA . THR A 1 93 ? 6.339 6.852 -12.864 1.00 82.31 93 THR A CA 1
ATOM 768 C C . THR A 1 93 ? 5.339 5.735 -13.151 1.00 82.31 93 THR A C 1
ATOM 770 O O . THR A 1 93 ? 4.672 5.270 -12.234 1.00 82.31 93 THR A O 1
ATOM 773 N N . SER A 1 94 ? 5.286 5.213 -14.379 1.00 81.62 94 SER A N 1
ATOM 774 C CA . SER A 1 94 ? 4.283 4.196 -14.762 1.00 81.62 94 SER A CA 1
ATOM 775 C C . SER A 1 94 ? 4.396 2.849 -14.024 1.00 81.62 94 SER A C 1
ATOM 777 O O . SER A 1 94 ? 3.406 2.132 -13.903 1.00 81.62 94 SER A O 1
ATOM 779 N N . SER A 1 95 ? 5.581 2.497 -13.511 1.00 85.50 95 SER A N 1
ATOM 780 C CA . SER A 1 95 ? 5.856 1.202 -12.863 1.00 85.50 95 SER A CA 1
ATOM 781 C C . SER A 1 95 ? 5.785 1.225 -11.333 1.00 85.50 95 SER A C 1
ATOM 783 O O . SER A 1 95 ? 5.861 0.171 -10.700 1.00 85.50 95 SER A O 1
ATOM 785 N N . GLY A 1 96 ? 5.682 2.410 -10.722 1.00 89.50 96 GLY A N 1
ATOM 786 C CA . GLY A 1 96 ? 5.732 2.572 -9.266 1.00 89.50 96 GLY A CA 1
ATOM 787 C C . GLY A 1 96 ? 7.104 2.309 -8.635 1.00 89.50 96 GLY A C 1
ATOM 788 O O . GLY A 1 96 ? 7.200 2.163 -7.416 1.00 89.50 96 GLY A O 1
ATOM 789 N N . THR A 1 97 ? 8.172 2.254 -9.441 1.00 93.06 97 THR A N 1
ATOM 790 C CA . THR A 1 97 ? 9.549 1.974 -8.986 1.00 93.06 97 THR A CA 1
ATOM 791 C C . THR A 1 97 ? 10.011 2.841 -7.801 1.00 93.06 97 THR A C 1
ATOM 793 O O . THR A 1 97 ? 10.603 2.275 -6.878 1.00 93.06 97 THR A O 1
ATOM 796 N N . PRO A 1 98 ? 9.703 4.158 -7.731 1.00 93.88 98 PRO A N 1
ATOM 797 C CA . PRO A 1 98 ? 10.126 5.012 -6.620 1.00 93.88 98 PRO A CA 1
ATOM 798 C C . PRO A 1 98 ? 9.763 4.487 -5.228 1.00 93.88 98 PRO A C 1
ATOM 800 O O . PRO A 1 98 ? 10.548 4.644 -4.298 1.00 93.88 98 PRO A O 1
ATOM 803 N N . GLY A 1 99 ? 8.608 3.831 -5.063 1.00 95.12 99 GLY A N 1
ATOM 804 C CA . GLY A 1 99 ? 8.206 3.295 -3.760 1.00 95.12 99 GLY A CA 1
ATOM 805 C C . GLY A 1 99 ? 9.161 2.215 -3.251 1.00 95.12 99 GLY A C 1
ATOM 806 O O . GLY A 1 99 ? 9.598 2.251 -2.101 1.00 95.12 99 GLY A O 1
ATOM 807 N N . ILE A 1 100 ? 9.535 1.289 -4.133 1.00 95.94 100 ILE A N 1
ATOM 808 C CA . ILE A 1 100 ? 10.484 0.216 -3.824 1.00 95.94 100 ILE A CA 1
ATOM 809 C C . ILE A 1 100 ? 11.893 0.765 -3.658 1.00 95.94 100 ILE A C 1
ATOM 811 O O . ILE A 1 100 ? 12.576 0.386 -2.709 1.00 95.94 100 ILE A O 1
ATOM 815 N N . ALA A 1 101 ? 12.312 1.670 -4.545 1.00 95.69 101 ALA A N 1
ATOM 816 C CA . ALA A 1 101 ? 13.629 2.279 -4.470 1.00 95.69 101 ALA A CA 1
ATOM 817 C C . ALA A 1 101 ? 13.826 2.999 -3.129 1.00 95.69 101 ALA A C 1
ATOM 819 O O . ALA A 1 101 ? 14.821 2.746 -2.463 1.00 95.69 101 ALA A O 1
ATOM 820 N N . LEU A 1 102 ? 12.837 3.782 -2.674 1.00 96.31 102 LEU A N 1
ATOM 821 C CA . LEU A 1 102 ? 12.892 4.500 -1.397 1.00 96.31 102 LEU A CA 1
ATOM 822 C C . LEU A 1 102 ? 12.933 3.578 -0.172 1.00 96.31 102 LEU A C 1
ATOM 824 O O . LEU A 1 102 ? 13.703 3.840 0.751 1.00 96.31 102 LEU A O 1
ATOM 828 N N . LEU A 1 103 ? 12.130 2.507 -0.148 1.00 97.25 103 LEU A N 1
ATOM 829 C CA . LEU A 1 103 ? 12.159 1.523 0.946 1.00 97.25 103 LEU A CA 1
ATOM 830 C C . LEU A 1 103 ? 13.451 0.703 0.950 1.00 97.25 103 LEU A C 1
ATOM 832 O O . LEU A 1 103 ? 13.950 0.345 2.014 1.00 97.25 103 LEU A O 1
ATOM 836 N N . GLY A 1 104 ? 13.984 0.407 -0.234 1.00 96.81 104 GLY A N 1
ATOM 837 C CA . GLY A 1 104 ? 15.228 -0.329 -0.415 1.00 96.81 104 GLY A CA 1
ATOM 838 C C . GLY A 1 104 ? 16.486 0.532 -0.330 1.00 96.81 104 GLY A C 1
ATOM 839 O O . GLY A 1 104 ? 17.573 -0.039 -0.294 1.00 96.81 104 GLY A O 1
ATOM 840 N N . THR A 1 105 ? 16.372 1.867 -0.260 1.00 96.25 105 THR A N 1
ATOM 841 C CA . THR A 1 105 ? 17.509 2.806 -0.273 1.00 96.25 105 THR A CA 1
ATOM 842 C C . THR A 1 105 ? 18.638 2.397 0.665 1.00 96.25 105 THR A C 1
ATOM 844 O O . THR A 1 105 ? 19.774 2.372 0.198 1.00 96.25 105 THR A O 1
ATOM 847 N N . PRO A 1 106 ? 18.391 2.018 1.941 1.00 95.38 106 PRO A N 1
ATOM 848 C CA . PRO A 1 106 ? 19.482 1.614 2.816 1.00 95.38 106 PRO A CA 1
ATOM 849 C C . PRO A 1 106 ? 20.326 0.485 2.222 1.00 95.38 106 PRO A C 1
ATOM 851 O O . PRO A 1 106 ? 21.536 0.535 2.335 1.00 95.38 106 PRO A O 1
ATOM 854 N N . LEU A 1 107 ? 19.723 -0.494 1.545 1.00 96.25 107 LEU A N 1
ATOM 855 C CA . LEU A 1 107 ? 20.452 -1.604 0.927 1.00 96.25 107 LEU A CA 1
ATOM 856 C C . LEU A 1 107 ? 21.072 -1.214 -0.418 1.00 96.25 107 LEU A C 1
ATOM 858 O O . LEU A 1 107 ? 22.221 -1.559 -0.674 1.00 96.25 107 LEU A O 1
ATOM 862 N N . PHE A 1 108 ? 20.351 -0.463 -1.253 1.00 95.38 108 PHE A N 1
ATOM 863 C CA . PHE A 1 108 ? 20.847 -0.035 -2.567 1.00 95.38 108 PHE A CA 1
ATOM 864 C C . PHE A 1 108 ? 22.037 0.930 -2.492 1.00 95.38 108 PHE A C 1
ATOM 866 O O . PHE A 1 108 ? 22.798 1.027 -3.449 1.00 95.38 108 PHE A O 1
ATOM 873 N N . LEU A 1 109 ? 22.229 1.619 -1.362 1.00 92.69 109 LEU A N 1
ATOM 874 C CA . LEU A 1 109 ? 23.414 2.447 -1.125 1.00 92.69 109 LEU A CA 1
ATOM 875 C C . LEU A 1 109 ? 24.672 1.632 -0.788 1.00 92.69 109 LEU A C 1
ATOM 877 O O . LEU A 1 109 ? 25.776 2.134 -0.979 1.00 92.69 109 LEU A O 1
ATOM 881 N N . PHE A 1 110 ? 24.525 0.398 -0.293 1.00 95.25 110 PHE A N 1
ATOM 882 C CA . PHE A 1 110 ? 25.656 -0.453 0.105 1.00 95.25 110 PHE A CA 1
ATOM 883 C C . PHE A 1 110 ? 25.885 -1.647 -0.825 1.00 95.25 110 PHE A C 1
ATOM 885 O O . PHE A 1 110 ? 26.939 -2.273 -0.750 1.00 95.25 110 PHE A O 1
ATOM 892 N N . MET A 1 111 ? 24.915 -1.989 -1.674 1.00 94.69 111 MET A N 1
ATOM 893 C CA . MET A 1 111 ? 24.945 -3.186 -2.512 1.00 94.69 111 MET A CA 1
ATOM 894 C C . MET A 1 111 ? 24.375 -2.902 -3.908 1.00 94.69 111 MET A C 1
ATOM 896 O O . MET A 1 111 ? 23.413 -2.137 -4.034 1.00 94.69 111 MET A O 1
ATOM 900 N N . PRO A 1 112 ? 24.889 -3.563 -4.962 1.00 91.50 112 PRO A N 1
ATOM 901 C CA . PRO A 1 112 ? 24.279 -3.514 -6.285 1.00 91.50 112 PRO A CA 1
ATOM 902 C C . PRO A 1 112 ? 22.795 -3.927 -6.243 1.00 91.50 112 PRO A C 1
ATOM 904 O O . PRO A 1 112 ? 22.450 -4.872 -5.523 1.00 91.50 112 PRO A O 1
ATOM 907 N N . PRO A 1 113 ? 21.901 -3.310 -7.048 1.00 90.81 113 PRO A N 1
ATOM 908 C CA . PRO A 1 113 ? 20.466 -3.607 -7.005 1.00 90.81 113 PRO A CA 1
ATOM 909 C C . PRO A 1 113 ? 20.137 -5.096 -7.133 1.00 90.81 113 PRO A C 1
ATOM 911 O O . PRO A 1 113 ? 19.264 -5.608 -6.443 1.00 90.81 113 PRO A O 1
ATOM 914 N N . HIS A 1 114 ? 20.881 -5.801 -7.980 1.00 89.38 114 HIS A N 1
ATOM 915 C CA . HIS A 1 114 ? 20.679 -7.208 -8.298 1.00 89.38 114 HIS A CA 1
ATOM 916 C C . HIS A 1 114 ? 21.007 -8.162 -7.124 1.00 89.38 114 HIS A C 1
ATOM 918 O O . HIS A 1 114 ? 20.443 -9.256 -7.048 1.00 89.38 114 HIS A O 1
ATOM 924 N N . GLU A 1 115 ? 21.842 -7.731 -6.171 1.00 92.56 115 GLU A N 1
ATOM 925 C CA . GLU A 1 115 ? 22.142 -8.448 -4.920 1.00 92.56 115 GLU A CA 1
ATOM 926 C C . GLU A 1 115 ? 21.210 -8.010 -3.780 1.00 92.56 115 GLU A C 1
ATOM 928 O O . GLU A 1 115 ? 20.739 -8.829 -2.991 1.00 92.56 115 GLU A O 1
ATOM 933 N N . ALA A 1 116 ? 20.899 -6.713 -3.709 1.00 94.94 116 ALA A N 1
ATOM 934 C CA . ALA A 1 116 ? 20.055 -6.134 -2.667 1.00 94.94 116 ALA A CA 1
ATOM 935 C C . ALA A 1 116 ? 18.579 -6.559 -2.774 1.00 94.94 116 ALA A C 1
ATOM 937 O O . ALA A 1 116 ? 17.887 -6.671 -1.758 1.00 94.94 116 ALA A O 1
ATOM 938 N N . MET A 1 117 ? 18.077 -6.782 -3.994 1.00 93.19 117 MET A N 1
ATOM 939 C CA . MET A 1 117 ? 16.638 -6.876 -4.262 1.00 93.19 117 MET A CA 1
ATOM 940 C C . MET A 1 117 ? 15.943 -8.018 -3.511 1.00 93.19 117 MET A C 1
ATOM 942 O O . MET A 1 117 ? 14.821 -7.842 -3.035 1.00 93.19 117 MET A O 1
ATOM 946 N N . LEU A 1 118 ? 16.606 -9.163 -3.328 1.00 94.31 118 LEU A N 1
ATOM 947 C CA . LEU A 1 118 ? 16.073 -10.268 -2.525 1.00 94.31 118 LEU A CA 1
ATOM 948 C C . LEU A 1 118 ? 15.738 -9.830 -1.091 1.00 94.31 118 LEU A C 1
ATOM 950 O O . LEU A 1 118 ? 14.668 -10.142 -0.565 1.00 94.31 118 LEU A O 1
ATOM 954 N N . PHE A 1 119 ? 16.640 -9.079 -0.463 1.00 96.12 119 PHE A N 1
ATOM 955 C CA . PHE A 1 119 ? 16.460 -8.580 0.897 1.00 96.12 119 PHE A CA 1
ATOM 956 C C . PHE A 1 119 ? 15.423 -7.459 0.952 1.00 96.12 119 PHE A C 1
ATOM 958 O O . PHE A 1 119 ? 14.648 -7.392 1.907 1.00 96.12 119 PHE A O 1
ATOM 965 N N . VAL A 1 120 ? 15.339 -6.637 -0.098 1.00 96.00 120 VAL A N 1
ATOM 966 C CA . VAL A 1 120 ? 14.259 -5.654 -0.258 1.00 96.00 120 VAL A CA 1
ATOM 967 C C . VAL A 1 120 ? 12.903 -6.355 -0.359 1.00 96.00 120 VAL A C 1
ATOM 969 O O . VAL A 1 120 ? 11.967 -5.932 0.312 1.00 96.00 120 VAL A O 1
ATOM 972 N N . PHE A 1 121 ? 12.780 -7.468 -1.092 1.00 93.94 121 PHE A N 1
ATOM 973 C CA . PHE A 1 121 ? 11.535 -8.246 -1.127 1.00 93.94 121 PHE A CA 1
ATOM 974 C C . PHE A 1 121 ? 11.144 -8.788 0.239 1.00 93.94 121 PHE A C 1
ATOM 976 O O . PHE A 1 121 ? 9.981 -8.674 0.634 1.00 93.94 121 PHE A O 1
ATOM 983 N N . ILE A 1 122 ? 12.112 -9.347 0.966 1.00 95.88 122 ILE A N 1
ATOM 984 C CA . ILE A 1 122 ? 11.894 -9.833 2.327 1.00 95.88 122 ILE A CA 1
ATOM 985 C C . ILE A 1 122 ? 11.395 -8.686 3.208 1.00 95.88 122 ILE A C 1
ATOM 987 O O . ILE A 1 122 ? 10.342 -8.796 3.835 1.00 95.88 122 ILE A O 1
ATOM 991 N N . PHE A 1 123 ? 12.105 -7.560 3.224 1.00 97.44 123 PHE A N 1
ATOM 992 C CA . PHE A 1 123 ? 11.720 -6.409 4.028 1.00 97.44 123 PHE A CA 1
ATOM 993 C C . PHE A 1 123 ? 10.323 -5.894 3.662 1.00 97.44 123 PHE A C 1
ATOM 995 O O . PHE A 1 123 ? 9.481 -5.753 4.545 1.00 97.44 123 PHE A O 1
ATOM 1002 N N . VAL A 1 124 ? 10.050 -5.661 2.378 1.00 96.31 124 VAL A N 1
ATOM 1003 C CA . VAL A 1 124 ? 8.818 -5.009 1.921 1.00 96.31 124 VAL A CA 1
ATOM 1004 C C . VAL A 1 124 ? 7.600 -5.931 2.044 1.00 96.31 124 VAL A C 1
ATOM 1006 O O . VAL A 1 124 ? 6.620 -5.579 2.703 1.00 96.31 124 VAL A O 1
ATOM 1009 N N . PHE A 1 125 ? 7.650 -7.117 1.437 1.00 94.25 125 PHE A N 1
ATOM 1010 C CA . PHE A 1 125 ? 6.468 -7.971 1.273 1.00 94.25 125 PHE A CA 1
ATOM 1011 C C . PHE A 1 125 ? 6.268 -8.957 2.423 1.00 94.25 125 PHE A C 1
ATOM 1013 O O . PHE A 1 125 ? 5.132 -9.332 2.705 1.00 94.25 125 PHE A O 1
ATOM 1020 N N . ILE A 1 126 ? 7.335 -9.353 3.127 1.00 95.75 126 ILE A N 1
ATOM 1021 C CA . ILE A 1 126 ? 7.213 -10.276 4.267 1.00 95.75 126 ILE A CA 1
ATOM 1022 C C . ILE A 1 126 ? 7.033 -9.508 5.580 1.00 95.75 126 ILE A C 1
ATOM 1024 O O . ILE A 1 126 ? 6.274 -9.950 6.441 1.00 95.75 126 ILE A O 1
ATOM 1028 N N . PHE A 1 127 ? 7.673 -8.350 5.753 1.00 97.56 127 PHE A N 1
ATOM 1029 C CA . PHE A 1 127 ? 7.601 -7.606 7.015 1.00 97.56 127 PHE A CA 1
ATOM 1030 C C . PHE A 1 127 ? 6.773 -6.326 6.920 1.00 97.56 127 PHE A C 1
ATOM 1032 O O . PHE A 1 127 ? 5.767 -6.201 7.619 1.00 97.56 127 PHE A O 1
ATOM 1039 N N . PHE A 1 128 ? 7.177 -5.378 6.081 1.00 97.75 128 PHE A N 1
ATOM 1040 C CA . PHE A 1 128 ? 6.629 -4.026 6.071 1.00 97.75 128 PHE A CA 1
ATOM 1041 C C . PHE A 1 128 ? 5.118 -4.009 5.803 1.00 97.75 128 PHE A C 1
ATOM 1043 O O . PHE A 1 128 ? 4.368 -3.505 6.637 1.00 97.75 128 PHE A O 1
ATOM 1050 N N . ILE A 1 129 ? 4.651 -4.619 4.710 1.00 96.50 129 ILE A N 1
ATOM 1051 C CA . ILE A 1 129 ? 3.226 -4.646 4.334 1.00 96.50 129 ILE A CA 1
ATOM 1052 C C . ILE A 1 129 ? 2.342 -5.301 5.419 1.00 96.50 129 ILE A C 1
ATOM 1054 O O . ILE A 1 129 ? 1.377 -4.663 5.862 1.00 96.50 129 ILE A O 1
ATOM 1058 N N . PRO A 1 130 ? 2.648 -6.518 5.921 1.00 96.62 130 PRO A N 1
ATOM 1059 C CA . PRO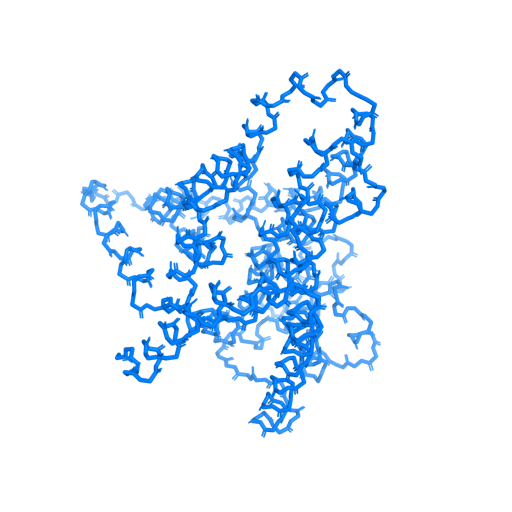 A 1 130 ? 1.868 -7.130 6.998 1.00 96.62 130 PRO A CA 1
ATOM 1060 C C . PRO A 1 130 ? 1.782 -6.274 8.258 1.00 96.62 130 PRO A C 1
ATOM 1062 O O . PRO A 1 130 ? 0.698 -6.095 8.817 1.00 96.62 130 PRO A O 1
ATOM 1065 N N . TRP A 1 131 ? 2.903 -5.698 8.699 1.00 97.94 131 TRP A N 1
ATOM 1066 C CA . TRP A 1 131 ? 2.932 -4.882 9.912 1.00 97.94 131 TRP A CA 1
ATOM 1067 C C . TRP A 1 131 ? 2.255 -3.520 9.725 1.00 97.94 131 TRP A C 1
ATOM 1069 O O . TRP A 1 131 ? 1.570 -3.062 10.643 1.00 97.94 131 TRP A O 1
ATOM 1079 N N . MET A 1 132 ? 2.344 -2.916 8.537 1.00 98.19 132 MET A N 1
ATOM 1080 C CA . MET A 1 132 ? 1.559 -1.731 8.172 1.00 98.19 132 MET A CA 1
ATOM 1081 C C . MET A 1 132 ? 0.056 -2.026 8.198 1.00 98.19 132 MET A C 1
ATOM 1083 O O . MET A 1 132 ? -0.718 -1.219 8.716 1.00 98.19 132 MET A O 1
ATOM 1087 N N . THR A 1 133 ? -0.354 -3.205 7.729 1.00 96.81 133 THR A N 1
ATOM 1088 C CA . THR A 1 133 ? -1.750 -3.665 7.775 1.00 96.81 133 THR A CA 1
ATOM 1089 C C . THR A 1 133 ? -2.222 -3.867 9.216 1.00 96.81 133 THR A C 1
ATOM 1091 O O . THR A 1 133 ? -3.257 -3.320 9.608 1.00 96.81 133 THR A O 1
ATOM 1094 N N . VAL A 1 134 ? -1.439 -4.561 10.055 1.00 97.69 134 VAL A N 1
ATOM 1095 C CA . VAL A 1 134 ? -1.739 -4.721 11.492 1.00 97.69 134 VAL A CA 1
ATOM 1096 C C . VAL A 1 134 ? -1.885 -3.353 12.157 1.00 97.69 134 VAL A C 1
ATOM 1098 O O . VAL A 1 134 ? -2.859 -3.103 12.871 1.00 97.69 134 VAL A O 1
ATOM 1101 N N . TRP A 1 135 ? -0.948 -2.440 11.912 1.00 98.31 135 TRP A N 1
ATOM 1102 C CA . TRP A 1 135 ? -0.962 -1.105 12.502 1.00 98.31 135 TRP A CA 1
ATOM 1103 C C . TRP A 1 135 ? -2.167 -0.274 12.035 1.00 98.31 135 TRP A C 1
ATOM 1105 O O . TRP A 1 135 ? -2.825 0.364 12.869 1.00 98.31 135 TRP A O 1
ATOM 1115 N N . GLY A 1 136 ? -2.513 -0.334 10.748 1.00 97.69 136 GLY A N 1
ATOM 1116 C CA . GLY A 1 136 ? -3.695 0.317 10.180 1.00 97.69 136 GLY A CA 1
ATOM 1117 C C . GLY A 1 136 ? -4.984 -0.181 10.828 1.00 97.69 136 GLY A C 1
ATOM 1118 O O . GLY A 1 136 ? -5.761 0.614 11.362 1.00 97.69 136 GLY A O 1
ATOM 1119 N N . LEU A 1 137 ? -5.174 -1.501 10.897 1.00 95.75 137 LEU A N 1
ATOM 1120 C CA . LEU A 1 137 ? -6.355 -2.117 11.513 1.00 95.75 137 LEU A CA 1
ATOM 1121 C C . LEU A 1 137 ? -6.455 -1.814 13.016 1.00 95.75 137 LEU A C 1
ATOM 1123 O O . LEU A 1 137 ? -7.542 -1.512 13.519 1.00 95.75 137 LEU A O 1
ATOM 1127 N N . ARG A 1 138 ? -5.328 -1.818 13.743 1.00 96.81 138 ARG A N 1
ATOM 1128 C CA . ARG A 1 138 ? -5.289 -1.392 15.155 1.00 96.81 138 ARG A CA 1
ATOM 1129 C C . ARG A 1 138 ? -5.691 0.066 15.316 1.00 96.81 138 ARG A C 1
ATOM 1131 O O . ARG A 1 138 ? -6.450 0.382 16.231 1.00 96.81 138 ARG A O 1
ATOM 1138 N N . SER A 1 139 ? -5.216 0.933 14.427 1.00 97.12 139 SER A N 1
ATOM 1139 C CA . SER A 1 139 ? -5.575 2.352 14.424 1.00 97.12 139 SER A CA 1
ATOM 1140 C C . SER A 1 139 ? -7.057 2.547 14.111 1.00 97.12 139 SER A C 1
ATOM 1142 O O . SER A 1 139 ? -7.699 3.387 14.732 1.00 97.12 139 SER A O 1
ATOM 1144 N N . ALA A 1 140 ? -7.636 1.714 13.241 1.00 95.81 140 ALA A N 1
ATOM 1145 C CA . ALA A 1 140 ? -9.063 1.700 12.922 1.00 95.81 140 ALA A CA 1
ATOM 1146 C C . ALA A 1 140 ? -9.958 1.170 14.060 1.00 95.81 140 ALA A C 1
ATOM 1148 O O . ALA A 1 140 ? -11.182 1.172 13.917 1.00 95.81 140 ALA A O 1
ATOM 1149 N N . GLY A 1 141 ? -9.383 0.757 15.195 1.00 94.31 141 GLY A N 1
ATOM 1150 C CA . GLY A 1 141 ? -10.111 0.279 16.373 1.00 94.31 141 GLY A CA 1
ATOM 1151 C C . GLY A 1 141 ? -10.441 -1.216 16.352 1.00 94.31 141 GLY A C 1
ATOM 1152 O O . GLY A 1 141 ? -11.205 -1.673 17.200 1.00 94.31 141 GLY A O 1
ATOM 1153 N N . MET A 1 142 ? -9.881 -1.989 15.415 1.00 92.56 142 MET A N 1
ATOM 1154 C CA . MET A 1 142 ? -10.027 -3.450 15.401 1.00 92.56 142 MET A CA 1
ATOM 1155 C C . MET A 1 142 ? -9.305 -4.084 16.588 1.00 92.56 142 MET A C 1
ATOM 1157 O O . MET A 1 142 ? -8.311 -3.542 17.070 1.00 92.56 142 MET A O 1
ATOM 1161 N N . SER A 1 143 ? -9.761 -5.254 17.045 1.00 92.06 143 SER A N 1
ATOM 1162 C CA . SER A 1 143 ? -9.086 -6.013 18.109 1.00 92.06 143 SER A CA 1
ATOM 1163 C C . SER A 1 143 ? -7.657 -6.418 17.708 1.00 92.06 143 SER A C 1
ATOM 1165 O O . SER A 1 143 ? -7.319 -6.446 16.525 1.00 92.06 143 SER A O 1
ATOM 1167 N N . VAL A 1 144 ? -6.803 -6.745 18.687 1.00 94.38 144 VAL A N 1
ATOM 1168 C CA . VAL A 1 144 ? -5.436 -7.231 18.408 1.00 94.38 144 VAL A CA 1
ATOM 1169 C C . VAL A 1 144 ? -5.472 -8.490 17.548 1.00 94.38 144 VAL A C 1
ATOM 1171 O O . VAL A 1 144 ? -4.747 -8.577 16.564 1.00 94.38 144 VAL A O 1
ATOM 1174 N N . SER A 1 145 ? -6.364 -9.426 17.871 1.00 92.44 145 SER A N 1
ATOM 1175 C CA . SER A 1 145 ? -6.525 -10.663 17.111 1.00 92.44 145 SER A CA 1
ATOM 1176 C C . SER A 1 145 ? -6.949 -10.390 15.667 1.00 92.44 145 SER A C 1
ATOM 1178 O O . SER A 1 145 ? -6.318 -10.898 14.750 1.00 92.44 145 SER A O 1
ATOM 1180 N N . SER A 1 146 ? -7.948 -9.527 15.450 1.00 90.19 146 SER A N 1
ATOM 1181 C CA . SER A 1 146 ? -8.409 -9.157 14.102 1.00 90.19 146 SER A CA 1
ATOM 1182 C C . SER A 1 146 ? -7.302 -8.498 13.275 1.00 90.19 146 SER A C 1
ATOM 1184 O O . SER A 1 146 ? -7.130 -8.823 12.106 1.00 90.19 146 SER A O 1
ATOM 1186 N N . ALA A 1 147 ? -6.521 -7.603 13.885 1.00 94.25 147 ALA A N 1
ATOM 1187 C CA . ALA A 1 147 ? -5.413 -6.946 13.201 1.00 94.25 147 ALA A CA 1
ATOM 1188 C C . ALA A 1 147 ? -4.285 -7.924 12.835 1.00 94.25 147 ALA A C 1
ATOM 1190 O O . ALA A 1 147 ? -3.738 -7.832 11.742 1.00 94.25 147 ALA A O 1
ATOM 1191 N N . LEU A 1 148 ? -3.961 -8.877 13.718 1.00 94.75 148 LEU A N 1
ATOM 1192 C CA . LEU A 1 148 ? -2.967 -9.919 13.443 1.00 94.75 148 LEU A CA 1
ATOM 1193 C C . LEU A 1 148 ? -3.431 -10.887 12.352 1.00 94.75 148 LEU A C 1
ATOM 1195 O O . LEU A 1 148 ? -2.622 -11.261 11.512 1.00 94.75 148 LEU A O 1
ATOM 1199 N N . VAL A 1 149 ? -4.720 -11.247 12.323 1.00 91.06 149 VAL A N 1
ATOM 1200 C CA . VAL A 1 149 ? -5.298 -12.008 11.204 1.00 91.06 149 VAL A CA 1
ATOM 1201 C C . VAL A 1 149 ? -5.134 -11.229 9.902 1.00 91.06 149 VAL A C 1
ATOM 1203 O O . VAL A 1 149 ? -4.646 -11.801 8.938 1.00 91.06 149 VAL A O 1
ATOM 1206 N N . GLY A 1 150 ? -5.433 -9.925 9.885 1.00 90.94 150 GLY A N 1
ATOM 1207 C CA . GLY A 1 150 ? -5.185 -9.080 8.712 1.00 90.94 150 GLY A CA 1
ATOM 1208 C C . GLY A 1 150 ? -3.715 -9.069 8.274 1.00 90.94 150 GLY A C 1
ATOM 1209 O O . GLY A 1 150 ? -3.430 -9.169 7.088 1.00 90.94 150 GLY A O 1
ATOM 1210 N N . GLY A 1 151 ? -2.769 -9.040 9.220 1.00 93.56 151 GLY A N 1
ATOM 1211 C CA . GLY A 1 151 ? -1.339 -9.175 8.915 1.00 93.56 151 GLY A CA 1
ATOM 1212 C C . GLY A 1 151 ? -0.964 -10.537 8.322 1.00 93.56 151 GLY A C 1
ATOM 1213 O O . GLY A 1 151 ? -0.166 -10.601 7.394 1.00 93.56 151 GLY A O 1
ATOM 1214 N N . ILE A 1 152 ? -1.553 -11.628 8.821 1.00 92.00 152 ILE A N 1
ATOM 1215 C CA . ILE A 1 152 ? -1.348 -12.974 8.262 1.00 92.00 152 ILE A CA 1
ATOM 1216 C C . ILE A 1 152 ? -1.941 -13.058 6.852 1.00 92.00 152 ILE A C 1
ATOM 1218 O O . ILE A 1 152 ? -1.284 -13.571 5.954 1.00 92.00 152 ILE A O 1
ATOM 1222 N N . LEU A 1 153 ? -3.144 -12.523 6.637 1.00 88.50 153 LEU A N 1
ATOM 1223 C CA . LEU A 1 153 ? -3.783 -12.498 5.320 1.00 88.50 153 LEU A CA 1
ATOM 1224 C C . LEU A 1 153 ? -3.004 -11.633 4.323 1.00 88.50 153 LEU A C 1
ATOM 1226 O O . LEU A 1 153 ? -2.894 -12.009 3.164 1.00 88.50 153 LEU A O 1
ATOM 1230 N N . ALA A 1 154 ? -2.355 -10.555 4.772 1.00 90.75 154 ALA A N 1
ATOM 1231 C CA . ALA A 1 154 ? -1.465 -9.766 3.922 1.00 90.75 154 ALA A CA 1
ATOM 1232 C C . ALA A 1 154 ? -0.244 -10.566 3.404 1.00 90.75 154 ALA A C 1
ATOM 1234 O O . ALA A 1 154 ? 0.322 -10.210 2.372 1.00 90.75 154 ALA A O 1
ATOM 1235 N N . LEU A 1 155 ? 0.147 -11.662 4.077 1.00 88.81 155 LEU A N 1
ATOM 1236 C CA . LEU A 1 155 ? 1.159 -12.611 3.582 1.00 88.81 155 LEU A CA 1
ATOM 1237 C C . LEU A 1 155 ? 0.596 -13.635 2.587 1.00 88.81 155 LEU A C 1
ATOM 1239 O O . LEU A 1 155 ? 1.370 -14.325 1.924 1.00 88.81 155 LEU A O 1
ATOM 1243 N N . CYS A 1 156 ? -0.726 -13.777 2.487 1.00 80.12 156 CYS A N 1
ATOM 1244 C CA . CYS A 1 156 ? -1.392 -14.776 1.653 1.00 80.12 156 CYS A CA 1
ATOM 1245 C C . CYS A 1 156 ? -1.480 -14.356 0.177 1.00 80.12 156 CYS A C 1
ATOM 1247 O O . CYS A 1 156 ? -2.532 -14.525 -0.438 1.00 80.12 156 CYS A O 1
ATOM 1249 N N . ALA A 1 157 ? -0.374 -13.871 -0.395 1.00 78.25 157 ALA A N 1
ATOM 1250 C CA . ALA A 1 157 ? -0.270 -13.550 -1.815 1.00 78.25 157 ALA A CA 1
ATOM 1251 C C . ALA A 1 157 ? -0.692 -14.745 -2.686 1.00 78.25 157 ALA A C 1
ATOM 1253 O O . ALA A 1 157 ? -0.279 -15.886 -2.447 1.00 78.25 157 ALA A O 1
ATOM 1254 N N . ASP A 1 158 ? -1.524 -14.488 -3.691 1.00 79.31 158 ASP A N 1
ATOM 1255 C CA . ASP A 1 158 ? -1.940 -15.505 -4.649 1.00 79.31 158 ASP A CA 1
ATOM 1256 C C . ASP A 1 158 ? -0.899 -15.695 -5.771 1.00 79.31 158 ASP A C 1
AT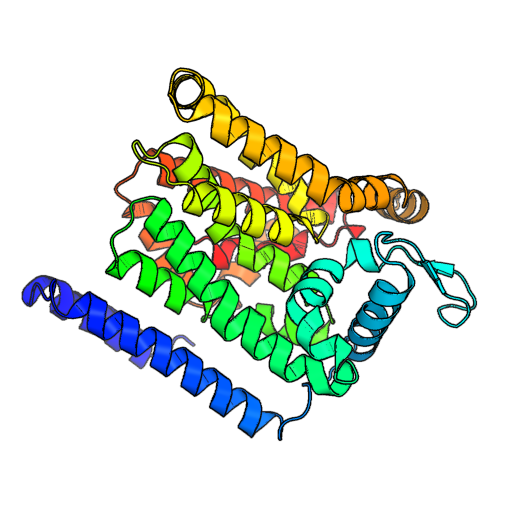OM 1258 O O . ASP A 1 158 ? 0.112 -14.990 -5.877 1.00 79.31 158 ASP A O 1
ATOM 1262 N N . ARG A 1 159 ? -1.110 -16.715 -6.611 1.00 80.56 159 ARG A N 1
ATOM 1263 C CA . ARG A 1 159 ? -0.202 -17.016 -7.731 1.00 80.56 159 ARG A CA 1
ATOM 1264 C C . ARG A 1 159 ? -0.113 -15.839 -8.700 1.00 80.56 159 ARG A C 1
ATOM 1266 O O . ARG A 1 159 ? 0.946 -15.609 -9.287 1.00 80.56 159 ARG A O 1
ATOM 1273 N N . PHE A 1 160 ? -1.222 -15.137 -8.892 1.00 78.31 160 PHE A N 1
ATOM 1274 C CA . PHE A 1 160 ? -1.317 -14.026 -9.819 1.00 78.31 160 PHE A CA 1
ATOM 1275 C C . PHE A 1 160 ? -0.467 -12.851 -9.315 1.00 78.31 160 PHE A C 1
ATOM 1277 O O . PHE A 1 160 ? 0.377 -12.359 -10.060 1.00 78.31 160 PHE A O 1
ATOM 1284 N N . TYR A 1 161 ? -0.534 -12.524 -8.026 1.00 83.75 161 TYR A N 1
ATOM 1285 C CA . TYR A 1 161 ? 0.326 -11.552 -7.355 1.00 83.75 161 TYR A CA 1
ATOM 1286 C C . TYR A 1 161 ? 1.812 -11.868 -7.559 1.00 83.75 161 TYR A C 1
ATOM 1288 O O . TYR A 1 161 ? 2.574 -11.010 -8.003 1.00 83.75 161 TYR A O 1
ATOM 1296 N N . PHE A 1 162 ? 2.237 -13.119 -7.337 1.00 84.50 162 PHE A N 1
ATOM 1297 C CA . PHE A 1 162 ? 3.630 -13.517 -7.582 1.00 84.50 162 PHE A CA 1
ATOM 1298 C C . PHE A 1 162 ? 4.035 -13.433 -9.055 1.00 84.50 162 PHE A C 1
ATOM 1300 O O . PHE A 1 162 ? 5.177 -13.075 -9.342 1.00 84.50 162 PHE A O 1
ATOM 1307 N N . LYS A 1 163 ? 3.123 -13.726 -9.990 1.00 84.88 163 LYS A N 1
ATOM 1308 C CA . LYS A 1 163 ? 3.376 -13.538 -11.424 1.00 84.88 163 LYS A CA 1
ATOM 1309 C C . LYS A 1 163 ? 3.704 -12.072 -11.703 1.00 84.88 163 LYS A C 1
ATOM 1311 O O . LYS A 1 163 ? 4.729 -11.783 -12.301 1.00 84.88 163 LYS A O 1
ATOM 1316 N N . TRP A 1 164 ? 2.904 -11.130 -11.225 1.00 84.19 164 TRP A N 1
ATOM 1317 C CA . TRP A 1 164 ? 3.150 -9.707 -11.481 1.00 84.19 164 TRP A CA 1
ATOM 1318 C C . TRP A 1 164 ? 4.356 -9.149 -10.728 1.00 84.19 164 TRP A C 1
ATOM 1320 O O . TRP A 1 164 ? 5.127 -8.362 -11.290 1.00 84.19 164 TRP A O 1
ATOM 1330 N N . LEU A 1 165 ? 4.572 -9.616 -9.501 1.00 87.06 165 LEU A N 1
ATOM 1331 C CA . LEU A 1 165 ? 5.733 -9.262 -8.698 1.00 87.06 165 LEU A CA 1
ATOM 1332 C C . LEU A 1 165 ? 7.045 -9.722 -9.353 1.00 87.06 165 LEU A C 1
ATOM 1334 O O . LEU A 1 165 ? 7.986 -8.939 -9.443 1.00 87.06 165 LEU A O 1
ATOM 1338 N N . LEU A 1 166 ? 7.118 -10.980 -9.796 1.00 84.88 166 LEU A N 1
ATOM 1339 C CA . LEU A 1 166 ? 8.381 -11.609 -10.192 1.00 84.88 166 LEU A CA 1
ATOM 1340 C C . LEU A 1 166 ? 8.583 -11.690 -11.706 1.00 84.88 166 LEU A C 1
ATOM 1342 O O . LEU A 1 166 ? 9.705 -11.469 -12.153 1.00 84.88 166 LEU A O 1
ATOM 1346 N N . HIS A 1 167 ? 7.529 -11.984 -12.476 1.00 83.31 167 HIS A N 1
ATOM 1347 C CA . HIS A 1 167 ? 7.601 -12.207 -13.926 1.00 83.31 167 HIS A CA 1
ATOM 1348 C C . HIS A 1 167 ? 7.681 -10.894 -14.710 1.00 83.31 167 HIS A C 1
ATOM 1350 O O . HIS A 1 167 ? 8.611 -10.687 -15.482 1.00 83.31 167 HIS A O 1
ATOM 1356 N N . PHE A 1 168 ? 6.744 -9.979 -14.451 1.00 81.38 168 PHE A N 1
ATOM 1357 C CA . PHE A 1 168 ? 6.577 -8.746 -15.233 1.00 81.38 168 PHE A CA 1
ATOM 1358 C C . PHE A 1 168 ? 7.314 -7.525 -14.661 1.00 81.38 168 PHE A C 1
ATOM 1360 O O . PHE A 1 168 ? 7.111 -6.400 -15.115 1.00 81.38 168 PHE A O 1
ATOM 1367 N N . GLY A 1 169 ? 8.137 -7.701 -13.620 1.00 77.81 169 GLY A N 1
ATOM 1368 C CA . GLY A 1 169 ? 8.890 -6.591 -13.022 1.00 77.81 169 GLY A CA 1
ATOM 1369 C C . GLY A 1 169 ? 7.999 -5.446 -12.510 1.00 77.81 169 GLY A C 1
ATOM 1370 O O . GLY A 1 169 ? 8.443 -4.304 -12.410 1.00 77.81 169 GLY A O 1
ATOM 1371 N N . THR A 1 170 ? 6.729 -5.721 -12.185 1.00 87.00 170 THR A N 1
ATOM 1372 C CA . THR A 1 170 ? 5.749 -4.711 -11.729 1.00 87.00 170 THR A CA 1
ATOM 1373 C C . THR A 1 170 ? 5.734 -4.562 -10.210 1.00 87.00 170 THR A C 1
ATOM 1375 O O . THR A 1 170 ? 4.705 -4.303 -9.591 1.00 87.00 170 THR A O 1
ATOM 1378 N N . VAL A 1 171 ? 6.899 -4.716 -9.584 1.00 91.56 171 VAL A N 1
ATOM 1379 C CA . VAL A 1 171 ? 7.053 -4.721 -8.126 1.00 91.56 171 VAL A CA 1
ATOM 1380 C C . VAL A 1 171 ? 6.514 -3.438 -7.488 1.00 91.56 171 VAL A C 1
ATOM 1382 O O . VAL A 1 171 ? 5.847 -3.491 -6.457 1.00 91.56 171 VAL A O 1
ATOM 1385 N N . GLY A 1 172 ? 6.788 -2.282 -8.098 1.00 92.69 172 GLY A N 1
ATOM 1386 C CA . GLY A 1 172 ? 6.321 -0.988 -7.601 1.00 92.69 172 GLY A CA 1
ATOM 1387 C C . GLY A 1 172 ? 4.797 -0.876 -7.573 1.00 92.69 172 GLY A C 1
ATOM 1388 O O . GLY A 1 172 ? 4.237 -0.407 -6.582 1.00 92.69 172 GLY A O 1
ATOM 1389 N N . ALA A 1 173 ? 4.127 -1.385 -8.611 1.00 90.50 173 ALA A N 1
ATOM 1390 C CA . ALA A 1 173 ? 2.675 -1.530 -8.624 1.00 90.50 173 ALA A CA 1
ATOM 1391 C C . ALA A 1 173 ? 2.213 -2.453 -7.488 1.00 90.50 173 ALA A C 1
ATOM 1393 O O . ALA A 1 173 ? 1.373 -2.053 -6.697 1.00 90.50 173 ALA A O 1
ATOM 1394 N N . MET A 1 174 ? 2.828 -3.629 -7.318 1.00 91.75 174 MET A N 1
ATOM 1395 C CA . MET A 1 174 ? 2.440 -4.584 -6.267 1.00 91.75 174 MET A CA 1
ATOM 1396 C C . MET A 1 174 ? 2.577 -4.021 -4.844 1.00 91.75 174 MET A C 1
ATOM 1398 O O . MET A 1 174 ? 1.745 -4.320 -3.985 1.00 91.75 174 MET A O 1
ATOM 1402 N N . LEU A 1 175 ? 3.597 -3.192 -4.590 1.00 94.31 175 LEU A N 1
ATOM 1403 C CA . LEU A 1 175 ? 3.723 -2.435 -3.341 1.00 94.31 175 LEU A CA 1
ATOM 1404 C C . LEU A 1 175 ? 2.583 -1.427 -3.192 1.00 94.31 175 LEU A C 1
ATOM 1406 O O . LEU A 1 175 ? 1.940 -1.388 -2.146 1.00 94.31 175 LEU A O 1
ATOM 1410 N N . ALA A 1 176 ? 2.351 -0.607 -4.217 1.00 94.31 176 ALA A N 1
ATOM 1411 C CA . ALA A 1 176 ? 1.304 0.403 -4.204 1.00 94.31 176 ALA A CA 1
ATOM 1412 C C . ALA A 1 176 ? -0.063 -0.229 -3.892 1.00 94.31 176 ALA A C 1
ATOM 1414 O O . ALA A 1 176 ? -0.787 0.261 -3.021 1.00 94.31 176 ALA A O 1
ATOM 1415 N N . CYS A 1 177 ? -0.336 -1.376 -4.512 1.00 91.06 177 CYS A N 1
ATOM 1416 C CA . CYS A 1 177 ? -1.526 -2.171 -4.279 1.00 91.06 177 CYS A CA 1
ATOM 1417 C C . CYS A 1 177 ? -1.636 -2.653 -2.832 1.00 91.06 177 CYS A C 1
ATOM 1419 O O . CYS A 1 177 ? -2.561 -2.318 -2.093 1.00 91.06 177 CYS A O 1
ATOM 1421 N N . ALA A 1 178 ? -0.612 -3.359 -2.359 1.00 92.69 178 ALA A N 1
ATOM 1422 C CA . ALA A 1 178 ? -0.620 -3.952 -1.027 1.00 92.69 178 ALA A CA 1
ATOM 1423 C C . ALA A 1 178 ? -0.696 -2.926 0.124 1.00 92.69 178 ALA A C 1
ATOM 1425 O O . ALA A 1 178 ? -1.008 -3.288 1.260 1.00 92.69 178 ALA A O 1
ATOM 1426 N N . MET A 1 179 ? -0.437 -1.642 -0.145 1.00 95.75 179 MET A N 1
ATOM 1427 C CA . MET A 1 179 ? -0.592 -0.561 0.832 1.00 95.75 179 MET A CA 1
ATOM 1428 C C . MET A 1 179 ? -2.027 -0.035 0.958 1.00 95.75 179 MET A C 1
ATOM 1430 O O . MET A 1 179 ? -2.322 0.650 1.943 1.00 95.75 179 MET A O 1
ATOM 1434 N N . LEU A 1 180 ? -2.929 -0.364 0.031 1.00 95.00 180 LEU A N 1
ATOM 1435 C CA . LEU A 1 180 ? -4.311 0.118 0.017 1.00 95.00 180 LEU A CA 1
ATOM 1436 C C . LEU A 1 180 ? -5.120 -0.269 1.275 1.00 95.00 180 LEU A C 1
ATOM 1438 O O . LEU A 1 180 ? -5.753 0.627 1.848 1.00 95.00 180 LEU A O 1
ATOM 1442 N N . PRO A 1 181 ? -5.085 -1.519 1.791 1.00 93.50 181 PRO A N 1
ATOM 1443 C CA . PRO A 1 181 ? -5.791 -1.866 3.028 1.00 93.50 181 PRO A CA 1
ATOM 1444 C C . PRO A 1 181 ? -5.328 -1.032 4.227 1.00 93.50 181 PRO A C 1
ATOM 1446 O O . PRO A 1 181 ? -6.147 -0.521 4.999 1.00 93.50 181 PRO A O 1
ATOM 1449 N N . ALA A 1 182 ? -4.013 -0.836 4.362 1.00 96.69 18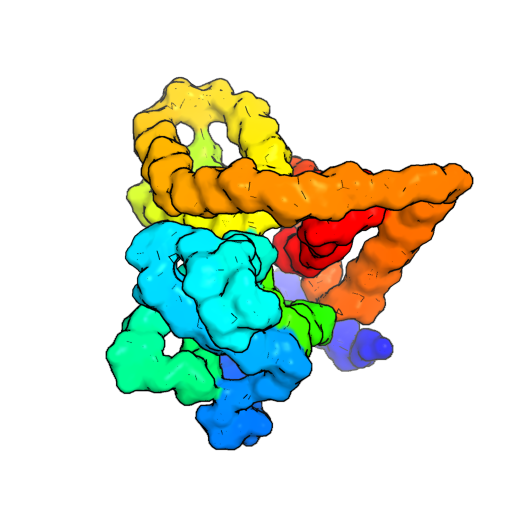2 ALA A N 1
ATOM 1450 C CA . ALA A 1 182 ? -3.443 0.002 5.409 1.00 96.69 182 ALA A CA 1
ATOM 1451 C C . ALA A 1 182 ? -3.869 1.469 5.235 1.00 96.69 182 ALA A C 1
ATOM 1453 O O . ALA A 1 182 ? -4.351 2.076 6.193 1.00 96.69 182 ALA A O 1
ATOM 1454 N N . ALA A 1 183 ? -3.761 2.015 4.019 1.00 97.56 183 ALA A N 1
ATOM 1455 C CA . ALA A 1 183 ? -4.149 3.387 3.694 1.00 97.56 183 ALA A CA 1
ATOM 1456 C C . ALA A 1 183 ? -5.614 3.665 4.041 1.00 97.56 183 ALA A C 1
ATOM 1458 O O . ALA A 1 183 ? -5.918 4.635 4.741 1.00 97.56 183 ALA A O 1
ATOM 1459 N N . PHE A 1 184 ? -6.517 2.769 3.646 1.00 96.81 184 PHE A N 1
ATOM 1460 C CA . PHE A 1 184 ? -7.936 2.888 3.958 1.00 96.81 184 PHE A CA 1
ATOM 1461 C C . PHE A 1 184 ? -8.210 2.797 5.469 1.00 96.81 184 PHE A C 1
ATOM 1463 O O . PHE A 1 184 ? -8.962 3.610 6.016 1.00 96.81 184 PHE A O 1
ATOM 1470 N N . ALA A 1 185 ? -7.566 1.862 6.175 1.00 96.44 185 ALA A N 1
ATOM 1471 C CA . ALA A 1 185 ? -7.728 1.709 7.620 1.00 96.44 185 ALA A CA 1
ATOM 1472 C C . ALA A 1 185 ? -7.211 2.932 8.402 1.00 96.44 185 ALA A C 1
ATOM 1474 O O . ALA A 1 185 ? -7.886 3.405 9.324 1.00 96.44 185 ALA A O 1
ATOM 1475 N N . PHE A 1 186 ? -6.057 3.490 8.020 1.00 98.44 186 PHE A N 1
ATOM 1476 C CA . PHE A 1 186 ? -5.540 4.726 8.608 1.00 98.44 186 PHE A CA 1
ATOM 1477 C C . PHE A 1 186 ? -6.408 5.938 8.270 1.00 98.44 186 PHE A C 1
ATOM 1479 O O . PHE A 1 186 ? -6.630 6.768 9.150 1.00 98.44 186 PHE A O 1
ATOM 1486 N N . LEU A 1 187 ? -6.946 6.027 7.050 1.00 97.94 187 LEU A N 1
ATOM 1487 C CA . LEU A 1 187 ? -7.843 7.112 6.649 1.00 97.94 187 LEU A CA 1
ATOM 1488 C C . LEU A 1 187 ? -9.116 7.092 7.500 1.00 97.94 187 LEU A C 1
ATOM 1490 O O . LEU A 1 187 ? -9.498 8.102 8.097 1.00 97.94 187 LEU A O 1
ATOM 1494 N N . TYR A 1 188 ? -9.725 5.910 7.633 1.00 97.19 188 TYR A N 1
ATOM 1495 C CA . TYR A 1 188 ? -10.857 5.691 8.527 1.00 97.19 188 TYR A CA 1
ATOM 1496 C C . TYR A 1 188 ? -10.518 6.100 9.966 1.00 97.19 188 TYR A C 1
ATOM 1498 O O . TYR A 1 188 ? -11.285 6.823 10.605 1.00 97.19 188 TYR A O 1
ATOM 1506 N N . ALA A 1 189 ? -9.367 5.661 10.479 1.00 97.25 189 ALA A N 1
ATOM 1507 C CA . ALA A 1 189 ? -8.928 5.961 11.834 1.00 97.25 189 ALA A CA 1
ATOM 1508 C C . ALA A 1 189 ? -8.739 7.467 12.067 1.00 97.25 189 ALA A C 1
ATOM 1510 O O . ALA A 1 189 ? -9.307 8.012 13.013 1.00 97.25 189 ALA A O 1
ATOM 1511 N N . ALA A 1 190 ? -8.005 8.144 11.185 1.00 97.62 190 ALA A N 1
ATOM 1512 C CA . ALA A 1 190 ? -7.711 9.570 11.280 1.00 97.62 190 ALA A CA 1
ATOM 1513 C C . ALA A 1 190 ? -8.990 10.421 11.302 1.00 97.62 190 ALA A C 1
ATOM 1515 O O . ALA A 1 190 ? -9.103 11.365 12.084 1.00 97.62 190 ALA A O 1
ATOM 1516 N N . MET A 1 191 ? -9.988 10.053 10.494 1.00 95.75 191 MET A N 1
ATOM 1517 C CA . MET A 1 191 ? -11.237 10.807 10.394 1.00 95.75 191 MET A CA 1
ATOM 1518 C C . MET A 1 191 ? -12.259 10.458 11.480 1.00 95.75 191 MET A C 1
ATOM 1520 O O . MET A 1 191 ? -12.990 11.330 11.957 1.00 95.75 191 MET A O 1
ATOM 1524 N N . LEU A 1 192 ? -12.399 9.171 11.810 1.00 95.31 192 LEU A N 1
ATOM 1525 C CA . LEU A 1 192 ? -13.574 8.667 12.522 1.00 95.31 192 LEU A CA 1
ATOM 1526 C C . LEU A 1 192 ? -13.272 8.142 13.924 1.00 95.31 192 LEU A C 1
ATOM 1528 O O . LEU A 1 192 ? -14.187 8.175 14.751 1.00 95.31 192 LEU A O 1
ATOM 1532 N N . GLN A 1 193 ? -12.033 7.769 14.256 1.00 94.44 193 GLN A N 1
ATOM 1533 C CA . GLN A 1 193 ? -11.717 7.287 15.604 1.00 94.44 193 GLN A CA 1
ATOM 1534 C C . GLN A 1 193 ? -11.594 8.439 16.613 1.00 94.44 193 GLN A C 1
ATOM 1536 O O . GLN A 1 193 ? -10.882 9.406 16.334 1.00 94.44 193 GLN A O 1
ATOM 1541 N N . PRO A 1 194 ? -12.265 8.378 17.785 1.00 87.94 194 PRO A N 1
ATOM 1542 C CA . PRO A 1 194 ? -12.293 9.487 18.747 1.00 87.94 194 PRO A CA 1
ATOM 1543 C C . PRO A 1 194 ? -10.915 9.910 19.265 1.00 87.94 194 PRO A C 1
ATOM 1545 O O . PRO A 1 194 ? -10.727 11.062 19.626 1.00 87.94 194 PRO A O 1
ATOM 1548 N N . ARG A 1 195 ? -9.954 8.979 19.302 1.00 87.69 195 ARG A N 1
ATOM 1549 C CA . ARG A 1 195 ? -8.595 9.192 19.822 1.00 87.69 195 ARG A CA 1
ATOM 1550 C C . ARG A 1 195 ? -7.538 8.814 18.783 1.00 87.69 195 ARG A C 1
ATOM 1552 O O . ARG A 1 195 ? -6.682 7.969 19.049 1.00 87.69 195 ARG A O 1
ATOM 1559 N N . ALA A 1 196 ? -7.636 9.391 17.585 1.00 94.44 196 ALA A N 1
ATOM 1560 C CA . ALA A 1 196 ? -6.603 9.242 16.562 1.00 94.44 196 ALA A CA 1
ATOM 1561 C C . ALA A 1 196 ? -5.269 9.795 17.094 1.00 94.44 196 ALA A C 1
ATOM 1563 O O . ALA A 1 196 ? -5.186 10.954 17.501 1.00 94.44 196 ALA A O 1
ATOM 1564 N N . LYS A 1 197 ? -4.237 8.948 17.139 1.00 96.44 197 LYS A N 1
ATOM 1565 C CA . LYS A 1 197 ? -2.914 9.304 17.676 1.00 96.44 197 LYS A CA 1
ATOM 1566 C C . LYS A 1 197 ? -2.036 9.876 16.567 1.00 96.44 197 LYS A C 1
ATOM 1568 O O . LYS A 1 197 ? -2.293 9.618 15.396 1.00 96.44 197 LYS A O 1
ATOM 1573 N N . PHE A 1 198 ? -0.940 10.548 16.924 1.00 97.56 198 PHE A N 1
ATOM 1574 C CA . PHE A 1 198 ? 0.088 10.960 15.956 1.00 97.56 198 PHE A CA 1
ATOM 1575 C C . PHE A 1 198 ? 0.529 9.803 15.040 1.00 97.56 198 PHE A C 1
ATOM 1577 O O . PHE A 1 198 ? 0.616 9.962 13.827 1.00 97.56 198 PHE A O 1
ATOM 1584 N N . SER A 1 199 ? 0.691 8.604 15.610 1.00 98.00 199 SER A N 1
ATOM 1585 C CA . SER A 1 199 ? 1.021 7.392 14.857 1.00 98.00 199 SER A CA 1
ATOM 1586 C C . SER A 1 199 ? -0.007 7.062 13.763 1.00 98.00 199 SER A C 1
ATOM 1588 O O . SER A 1 199 ? 0.370 6.607 12.693 1.00 98.00 199 SER A O 1
ATOM 1590 N N . THR A 1 200 ? -1.295 7.343 13.964 1.00 98.44 200 THR A N 1
ATOM 1591 C CA . THR A 1 200 ? -2.329 7.142 12.937 1.00 98.44 200 THR A CA 1
ATOM 1592 C C . THR A 1 200 ? -2.099 8.035 11.719 1.00 98.44 200 THR A C 1
ATOM 1594 O O . THR A 1 200 ? -2.215 7.566 10.592 1.00 98.44 200 THR A O 1
ATOM 1597 N N . TYR A 1 201 ? -1.741 9.300 11.939 1.00 98.56 201 TYR A N 1
ATOM 1598 C CA . TYR A 1 201 ? -1.456 10.252 10.866 1.00 98.56 201 TYR A CA 1
ATOM 1599 C C . TYR A 1 201 ? -0.145 9.926 10.148 1.00 98.56 201 TYR A C 1
ATOM 1601 O O . TYR A 1 201 ? -0.100 9.956 8.925 1.00 98.56 201 TYR A O 1
ATOM 1609 N N . LEU A 1 202 ? 0.892 9.520 10.889 1.00 98.62 202 LEU A N 1
ATOM 1610 C CA . LEU A 1 202 ? 2.139 9.033 10.297 1.00 98.62 202 LEU A CA 1
ATOM 1611 C C . LEU A 1 202 ? 1.898 7.796 9.419 1.00 98.62 202 LEU A C 1
ATOM 1613 O O . LEU A 1 202 ? 2.362 7.743 8.283 1.00 98.62 202 LEU A O 1
ATOM 1617 N N . GLY A 1 203 ? 1.131 6.826 9.924 1.00 98.56 203 GLY A N 1
ATOM 1618 C CA . GLY A 1 203 ? 0.739 5.638 9.171 1.00 98.56 203 GLY A CA 1
ATOM 1619 C C . GLY A 1 203 ? -0.072 5.986 7.922 1.00 98.56 203 GLY A C 1
ATOM 1620 O O . GLY A 1 203 ? 0.197 5.427 6.858 1.00 98.56 203 GLY A O 1
ATOM 1621 N N . LEU A 1 204 ? -0.996 6.953 8.014 1.00 98.62 204 LEU A N 1
ATOM 1622 C CA . LEU A 1 204 ? -1.742 7.480 6.867 1.00 98.62 204 LEU A CA 1
ATOM 1623 C C . LEU A 1 204 ? -0.803 8.083 5.817 1.00 98.62 204 LEU A C 1
ATOM 1625 O O . LEU A 1 204 ? -0.915 7.735 4.646 1.00 98.62 204 LEU A O 1
ATOM 1629 N N . THR A 1 205 ? 0.144 8.932 6.227 1.00 98.69 205 THR A N 1
ATOM 1630 C CA . THR A 1 205 ? 1.124 9.538 5.316 1.00 98.69 205 THR A CA 1
ATOM 1631 C C . THR A 1 205 ? 1.946 8.478 4.602 1.00 98.69 205 THR A C 1
ATOM 1633 O O . THR A 1 205 ? 2.013 8.492 3.378 1.00 98.69 205 THR A O 1
ATOM 1636 N N . ILE A 1 206 ? 2.530 7.535 5.347 1.00 98.62 206 ILE A N 1
ATOM 1637 C CA . ILE A 1 206 ? 3.375 6.468 4.793 1.00 98.62 206 ILE A CA 1
ATOM 1638 C C . ILE A 1 206 ? 2.573 5.605 3.813 1.00 98.62 206 ILE A C 1
ATOM 1640 O O . ILE A 1 206 ? 3.013 5.358 2.693 1.00 98.62 206 ILE A O 1
ATOM 1644 N N . SER A 1 207 ? 1.386 5.156 4.221 1.00 98.31 207 SER A N 1
ATOM 1645 C CA . SER A 1 207 ? 0.569 4.258 3.402 1.00 98.31 207 SER A CA 1
ATOM 1646 C C . SER A 1 207 ? 0.008 4.928 2.155 1.00 98.31 207 SER A C 1
ATOM 1648 O O . SER A 1 207 ? 0.137 4.357 1.077 1.00 98.31 207 SER A O 1
ATOM 1650 N N . MET A 1 208 ? -0.521 6.150 2.253 1.00 98.00 208 MET A N 1
ATOM 1651 C CA . MET A 1 208 ? -0.977 6.907 1.082 1.00 98.00 208 MET A CA 1
ATOM 1652 C C . MET A 1 208 ? 0.183 7.268 0.159 1.00 98.00 208 MET A C 1
ATOM 1654 O O . MET A 1 208 ? 0.039 7.166 -1.057 1.00 98.00 208 MET A O 1
ATOM 1658 N N . PHE A 1 209 ? 1.340 7.648 0.710 1.00 97.56 209 PHE A N 1
ATOM 1659 C CA . PHE A 1 209 ? 2.531 7.914 -0.090 1.00 97.56 209 PHE A CA 1
ATOM 1660 C C . PHE A 1 209 ? 2.908 6.690 -0.922 1.00 97.56 209 PHE A C 1
ATOM 1662 O O . PHE A 1 209 ? 2.989 6.810 -2.139 1.00 97.56 209 PHE A O 1
ATOM 1669 N N . PHE A 1 210 ? 3.073 5.512 -0.311 1.00 97.56 210 PHE A N 1
ATOM 1670 C CA . PHE A 1 210 ? 3.455 4.305 -1.051 1.00 97.56 210 PHE A CA 1
ATOM 1671 C C . PHE A 1 210 ? 2.358 3.804 -1.993 1.00 97.56 210 PHE A C 1
ATOM 1673 O O . PHE A 1 210 ? 2.663 3.448 -3.129 1.00 97.56 210 PHE A O 1
ATOM 1680 N N . MET A 1 211 ? 1.092 3.863 -1.573 1.00 96.06 211 MET A N 1
ATOM 1681 C CA . MET A 1 211 ? -0.057 3.519 -2.416 1.00 96.06 211 MET A CA 1
ATOM 1682 C C . MET A 1 211 ? -0.100 4.369 -3.688 1.00 96.06 211 MET A C 1
ATOM 1684 O O . MET A 1 211 ? -0.402 3.873 -4.760 1.00 96.06 211 MET A O 1
ATOM 1688 N N . THR A 1 212 ? 0.242 5.651 -3.602 1.00 95.12 212 THR A N 1
ATOM 1689 C CA . THR A 1 212 ? 0.185 6.564 -4.753 1.00 95.12 212 THR A CA 1
ATOM 1690 C C . THR A 1 212 ? 1.454 6.578 -5.598 1.00 95.12 212 THR A C 1
ATOM 1692 O O . THR A 1 212 ? 1.522 7.343 -6.555 1.00 95.12 212 THR A O 1
ATOM 1695 N N . GLN A 1 213 ? 2.463 5.747 -5.304 1.00 94.06 213 GLN A N 1
ATOM 1696 C CA . GLN A 1 213 ? 3.662 5.686 -6.150 1.00 94.06 213 GLN A CA 1
ATOM 1697 C C . GLN A 1 213 ? 3.375 5.107 -7.532 1.00 94.06 213 GLN A C 1
ATOM 1699 O O . GLN A 1 213 ? 4.121 5.404 -8.461 1.00 94.06 213 GLN A O 1
ATOM 1704 N N . TRP A 1 214 ? 2.298 4.332 -7.674 1.00 92.44 214 TRP A N 1
ATOM 1705 C CA . TRP A 1 214 ? 1.819 3.832 -8.954 1.00 92.44 214 TRP A CA 1
ATOM 1706 C C . TRP A 1 214 ? 0.608 4.660 -9.432 1.00 92.44 214 TRP A C 1
ATOM 1708 O O . TRP A 1 214 ? -0.419 4.668 -8.750 1.00 92.44 214 TRP A O 1
ATOM 1718 N N . PRO A 1 215 ? 0.686 5.364 -10.580 1.00 89.25 215 PRO A N 1
ATOM 1719 C CA . PRO A 1 215 ? -0.337 6.315 -11.016 1.00 89.25 215 PRO A CA 1
ATOM 1720 C C . PRO A 1 215 ? -1.765 5.763 -11.112 1.00 89.25 215 PRO A C 1
ATOM 1722 O O . PRO A 1 215 ? -2.675 6.481 -10.703 1.00 89.25 215 PRO A O 1
ATOM 1725 N N . PRO A 1 216 ? -2.011 4.512 -11.553 1.00 89.38 216 PRO A N 1
ATOM 1726 C CA . PRO A 1 216 ? -3.344 3.906 -11.491 1.00 89.38 216 PRO A CA 1
ATOM 1727 C C . PRO A 1 216 ? -4.025 3.989 -10.121 1.00 89.38 216 PRO A C 1
ATOM 1729 O O . PRO A 1 216 ? -5.229 4.227 -10.041 1.00 89.38 216 PRO A O 1
ATOM 1732 N N . MET A 1 217 ? -3.265 3.916 -9.026 1.00 92.38 217 MET A N 1
ATOM 1733 C CA . MET A 1 217 ? -3.814 4.050 -7.673 1.00 92.38 217 MET A CA 1
ATOM 1734 C C . MET A 1 217 ? -4.329 5.458 -7.365 1.00 92.38 217 MET A C 1
ATOM 1736 O O . MET A 1 217 ? -5.174 5.618 -6.484 1.00 92.38 217 MET A O 1
ATOM 1740 N N . LEU A 1 218 ? -3.896 6.487 -8.103 1.00 91.88 218 LEU A N 1
ATOM 1741 C CA . LEU A 1 218 ? -4.459 7.837 -7.988 1.00 91.88 218 LEU A CA 1
ATOM 1742 C C . LEU A 1 218 ? -5.939 7.870 -8.395 1.00 91.88 218 LEU A C 1
ATOM 1744 O O . LEU A 1 218 ? -6.682 8.708 -7.885 1.00 91.88 218 LEU A O 1
ATOM 1748 N N . MET A 1 219 ? -6.405 6.932 -9.232 1.00 91.06 219 MET A N 1
ATOM 1749 C CA . MET A 1 219 ? -7.827 6.814 -9.581 1.00 91.06 219 MET A CA 1
ATOM 1750 C C . MET A 1 219 ? -8.690 6.441 -8.369 1.00 91.06 219 MET A C 1
ATOM 1752 O O . MET A 1 219 ? -9.848 6.853 -8.288 1.00 91.06 219 MET A O 1
ATOM 1756 N N . LEU A 1 220 ? -8.117 5.753 -7.372 1.00 93.38 220 LEU A N 1
ATOM 1757 C CA . LEU A 1 220 ? -8.778 5.503 -6.087 1.00 93.38 220 LEU A CA 1
ATOM 1758 C C . LEU A 1 220 ? -8.864 6.760 -5.209 1.00 93.38 220 LEU A C 1
ATOM 1760 O O . LEU A 1 220 ? -9.609 6.775 -4.229 1.00 93.38 220 LEU A O 1
ATOM 1764 N N . GLY A 1 221 ? -8.191 7.850 -5.581 1.00 93.44 221 GLY A N 1
ATOM 1765 C CA . GLY A 1 221 ? -8.356 9.153 -4.944 1.00 93.44 221 GLY A CA 1
ATOM 1766 C C . GLY A 1 221 ? -9.800 9.659 -5.001 1.00 93.44 221 GLY A C 1
ATOM 1767 O O . GLY A 1 221 ? -10.266 10.254 -4.033 1.00 93.44 221 GLY A O 1
ATOM 1768 N N . ALA A 1 222 ? -10.544 9.363 -6.074 1.00 93.75 222 ALA A N 1
ATOM 1769 C CA . ALA A 1 222 ? -11.951 9.745 -6.198 1.00 93.75 222 ALA A CA 1
ATOM 1770 C C . ALA A 1 222 ? -12.864 9.046 -5.165 1.00 93.75 222 ALA A C 1
ATOM 1772 O O . ALA A 1 222 ? -13.505 9.753 -4.380 1.00 93.75 222 ALA A O 1
ATOM 1773 N N . PRO A 1 223 ? -12.929 7.699 -5.076 1.00 95.38 223 PRO A N 1
ATOM 1774 C CA . PRO A 1 223 ? -13.742 7.036 -4.055 1.00 95.38 223 PRO A CA 1
ATOM 1775 C C . PRO A 1 223 ? -13.258 7.329 -2.625 1.00 95.38 223 PRO A C 1
ATOM 1777 O O . PRO A 1 223 ? -14.095 7.521 -1.738 1.00 95.38 223 PRO A O 1
ATOM 1780 N N . LEU A 1 224 ? -11.946 7.463 -2.385 1.00 95.75 224 LEU A N 1
ATOM 1781 C CA . LEU A 1 224 ? -11.421 7.887 -1.079 1.00 95.75 224 LEU A CA 1
ATOM 1782 C C . LEU A 1 224 ? -11.850 9.323 -0.735 1.00 95.75 224 LEU A C 1
ATOM 1784 O O . LEU A 1 224 ? -12.290 9.586 0.383 1.00 95.75 224 LEU A O 1
ATOM 1788 N N . GLY A 1 225 ? -11.792 10.245 -1.696 1.00 95.50 225 GLY A N 1
ATOM 1789 C CA . GLY A 1 225 ? -12.237 11.630 -1.541 1.00 95.50 225 GLY A CA 1
ATOM 1790 C C . GLY A 1 225 ? -13.736 11.735 -1.264 1.00 95.50 225 GLY A C 1
ATOM 1791 O O . GLY A 1 225 ? -14.145 12.466 -0.361 1.00 95.50 225 GLY A O 1
ATOM 1792 N N . LEU A 1 226 ? -14.560 10.942 -1.957 1.00 95.19 226 LEU A N 1
ATOM 1793 C CA . LEU A 1 226 ? -15.993 10.828 -1.668 1.00 95.19 226 LEU A CA 1
ATOM 1794 C C . LEU A 1 226 ? -16.234 10.286 -0.256 1.00 95.19 226 LEU A C 1
ATOM 1796 O O . LEU A 1 226 ? -17.061 10.826 0.481 1.00 95.19 226 LEU A O 1
ATOM 1800 N N . PHE A 1 227 ? -15.482 9.267 0.165 1.00 95.31 227 PHE A N 1
ATOM 1801 C CA . PHE A 1 227 ? -15.558 8.745 1.527 1.00 95.31 227 PHE A CA 1
ATOM 1802 C C . PHE A 1 227 ? -15.213 9.819 2.578 1.00 95.31 227 PHE A C 1
ATOM 1804 O O . PHE A 1 227 ? -15.915 9.933 3.594 1.00 95.31 227 PHE A O 1
ATOM 1811 N N 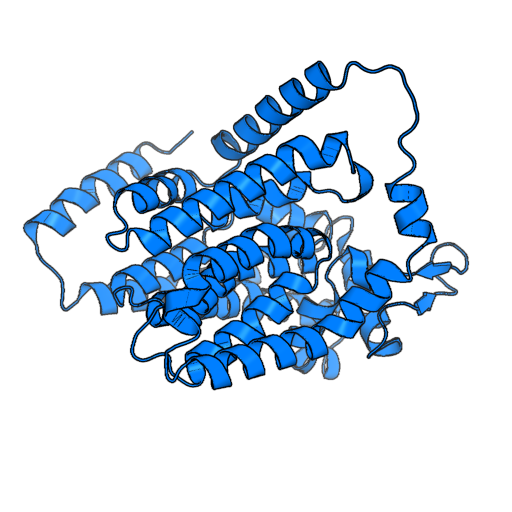. VAL A 1 228 ? -14.194 10.647 2.317 1.00 96.38 228 VAL A N 1
ATOM 1812 C CA . VAL A 1 228 ? -13.832 11.813 3.142 1.00 96.38 228 VAL A CA 1
ATOM 1813 C C . VAL A 1 228 ? -14.972 12.829 3.192 1.00 96.38 228 VAL A C 1
ATOM 1815 O O . VAL A 1 228 ? -15.389 13.221 4.289 1.00 96.38 228 VAL A O 1
ATOM 1818 N N . ALA A 1 229 ? -15.513 13.197 2.028 1.00 95.62 229 ALA A N 1
ATOM 1819 C CA . ALA A 1 229 ? -16.562 14.199 1.866 1.00 95.62 229 ALA A CA 1
ATOM 1820 C C . ALA A 1 229 ? -17.875 13.799 2.562 1.00 95.62 229 ALA A C 1
ATOM 1822 O O . ALA A 1 229 ? -18.467 14.590 3.302 1.00 95.62 229 ALA A O 1
ATOM 1823 N N . PHE A 1 230 ? -18.306 12.542 2.421 1.00 95.81 230 PHE A N 1
ATOM 1824 C CA . PHE A 1 230 ? -19.514 12.036 3.084 1.00 95.81 230 PHE A CA 1
ATOM 1825 C C . PHE A 1 230 ? -19.395 11.992 4.611 1.00 95.81 230 PHE A C 1
ATOM 1827 O O . PHE A 1 230 ? -20.402 11.949 5.322 1.00 95.81 230 PHE A O 1
ATOM 1834 N N . ASN A 1 231 ? -18.173 12.029 5.141 1.00 95.25 231 ASN A N 1
ATOM 1835 C CA . ASN A 1 231 ? -17.915 12.050 6.574 1.00 95.25 231 ASN A CA 1
ATOM 1836 C C . ASN A 1 231 ? -17.436 13.421 7.087 1.00 95.25 231 ASN A C 1
ATOM 1838 O O . ASN A 1 231 ? -17.114 13.515 8.274 1.00 95.25 231 ASN A O 1
ATOM 1842 N N . THR A 1 232 ? -17.463 14.486 6.271 1.00 96.00 232 THR A N 1
ATOM 1843 C CA . THR A 1 232 ? -16.978 15.838 6.628 1.00 96.00 232 THR A CA 1
ATOM 1844 C C . THR A 1 232 ? -17.526 16.349 7.945 1.00 96.00 232 THR A C 1
ATOM 1846 O O . THR A 1 232 ? -16.755 16.752 8.811 1.00 96.00 232 THR A O 1
ATOM 1849 N N . ARG A 1 233 ? -18.839 16.230 8.179 1.00 94.81 233 ARG A N 1
ATOM 1850 C CA . ARG A 1 233 ? -19.458 16.699 9.432 1.00 94.81 233 ARG A CA 1
ATOM 1851 C C . ARG A 1 233 ? -18.829 16.089 10.693 1.00 94.81 233 ARG A C 1
ATOM 1853 O O . ARG A 1 233 ? -18.876 16.707 11.746 1.00 94.81 233 ARG A O 1
ATOM 1860 N N . LYS A 1 234 ? -18.249 14.887 10.617 1.00 92.50 234 LYS A N 1
ATOM 1861 C CA . LYS A 1 234 ? -17.672 14.207 11.788 1.00 92.50 234 LYS A CA 1
ATOM 1862 C C . LYS A 1 234 ? -16.248 14.612 12.113 1.00 92.50 234 LYS A C 1
ATOM 1864 O O . LYS A 1 234 ? -15.883 14.623 13.287 1.00 92.50 234 LYS A O 1
ATOM 1869 N N . TRP A 1 235 ? -15.436 14.853 11.092 1.00 94.38 235 TRP A N 1
ATOM 1870 C CA . TRP A 1 235 ? -14.030 15.180 11.299 1.00 94.38 235 TRP A CA 1
ATOM 1871 C C . TRP A 1 235 ? -13.808 16.693 11.326 1.00 94.38 235 TRP A C 1
ATOM 1873 O O . TRP A 1 235 ? -12.990 17.154 12.118 1.00 94.38 235 TRP A O 1
ATOM 1883 N N . TRP A 1 236 ? -14.595 17.468 10.569 1.00 96.25 236 TRP A N 1
ATOM 1884 C CA . TRP A 1 236 ? -14.458 18.923 10.456 1.00 96.25 236 TRP A CA 1
ATOM 1885 C C . TRP A 1 236 ? -14.689 19.666 11.775 1.00 96.25 236 TRP A C 1
ATOM 1887 O O . TRP A 1 236 ? -13.946 20.584 12.105 1.00 96.25 236 TRP A O 1
ATOM 1897 N N . PHE A 1 237 ? -15.687 19.249 12.556 1.00 94.19 237 PHE A N 1
ATOM 1898 C CA . PHE A 1 237 ? -16.026 19.868 13.844 1.00 94.19 237 PHE A CA 1
ATOM 1899 C C . PHE A 1 237 ? -15.359 19.179 15.042 1.00 94.19 237 PHE A C 1
ATOM 1901 O O . PHE A 1 237 ? -15.818 19.314 16.170 1.00 94.19 237 PHE A O 1
ATOM 1908 N N . SER A 1 238 ? -14.304 18.398 14.809 1.00 93.69 238 SER A N 1
ATOM 1909 C CA . SER A 1 238 ? -13.571 17.710 15.872 1.00 93.69 238 SER A CA 1
ATOM 1910 C C . SER A 1 238 ? -12.149 18.242 15.992 1.00 93.69 238 SER A C 1
ATOM 1912 O O . SER A 1 238 ? -11.596 18.763 15.025 1.00 93.69 238 SER A O 1
ATOM 1914 N N . GLU A 1 239 ? -11.514 18.012 17.140 1.00 93.56 239 GLU A N 1
ATOM 1915 C CA . GLU A 1 239 ? -10.099 18.346 17.392 1.00 93.56 239 GLU A CA 1
ATOM 1916 C C . GLU A 1 239 ? -9.132 17.699 16.380 1.00 93.56 239 GLU A C 1
ATOM 1918 O O . GLU A 1 239 ? -7.995 18.129 16.209 1.00 93.56 239 GLU A O 1
ATOM 1923 N N . ARG A 1 240 ? -9.600 16.682 15.647 1.00 92.81 240 ARG A N 1
ATOM 1924 C CA . ARG A 1 240 ? -8.847 15.971 14.606 1.00 92.81 240 ARG A CA 1
ATOM 1925 C C . ARG A 1 240 ? -8.735 16.747 13.296 1.00 92.81 240 ARG A C 1
ATOM 1927 O O . ARG A 1 240 ? -7.920 16.373 12.459 1.00 92.81 240 ARG A O 1
ATOM 1934 N N . ARG A 1 241 ? -9.529 17.804 13.089 1.00 96.00 241 ARG A N 1
ATOM 1935 C CA . ARG A 1 241 ? -9.542 18.566 11.829 1.00 96.00 241 ARG A CA 1
ATOM 1936 C C . ARG A 1 241 ? -8.143 19.042 11.454 1.00 96.00 241 ARG A C 1
ATOM 1938 O O . ARG A 1 241 ? -7.693 18.783 10.345 1.00 96.00 241 ARG A O 1
ATOM 1945 N N . THR A 1 242 ? -7.469 19.730 12.369 1.00 96.75 242 THR A N 1
ATOM 1946 C CA . THR A 1 242 ? -6.154 20.325 12.115 1.00 96.75 242 THR A CA 1
ATOM 1947 C C . THR A 1 242 ? -5.094 19.275 11.781 1.00 96.75 242 THR A C 1
ATOM 1949 O O . THR A 1 242 ? -4.521 19.373 10.696 1.00 96.75 242 THR A O 1
ATOM 1952 N N . PRO A 1 243 ? -4.848 18.237 12.612 1.00 97.19 243 PRO A N 1
ATOM 1953 C CA . PRO A 1 243 ? -3.859 17.221 12.261 1.00 97.19 243 PRO A CA 1
ATOM 1954 C C . PRO A 1 243 ? -4.234 16.462 10.982 1.00 97.19 243 PRO A C 1
ATOM 1956 O O . PRO A 1 243 ? -3.349 16.164 10.184 1.00 97.19 243 PRO A O 1
ATOM 1959 N N . PHE A 1 244 ? -5.523 16.210 10.724 1.00 97.69 244 PHE A N 1
ATOM 1960 C CA . PHE A 1 244 ? -5.967 15.573 9.482 1.00 97.69 244 PHE A CA 1
ATOM 1961 C C . PHE A 1 244 ? -5.659 16.430 8.244 1.00 97.69 244 PHE A C 1
ATOM 1963 O O . PHE A 1 244 ? -5.066 15.925 7.298 1.00 97.69 244 PHE A O 1
ATOM 1970 N N . LEU A 1 245 ? -5.981 17.729 8.264 1.00 97.88 245 LEU A N 1
ATOM 1971 C CA . LEU A 1 245 ? -5.687 18.645 7.154 1.00 97.88 245 LEU A CA 1
ATOM 1972 C C . LEU A 1 245 ? -4.182 18.811 6.918 1.00 97.88 245 LEU A C 1
ATOM 1974 O O . LEU A 1 245 ? -3.749 18.785 5.769 1.00 97.88 245 LEU A O 1
ATOM 1978 N N . ILE A 1 246 ? -3.386 18.923 7.988 1.00 98.31 246 ILE A N 1
ATOM 1979 C CA . ILE A 1 246 ? -1.918 18.953 7.892 1.00 98.31 246 ILE A CA 1
ATOM 1980 C C . ILE A 1 246 ? -1.404 17.659 7.254 1.00 98.31 246 ILE A C 1
ATOM 1982 O O . ILE A 1 246 ? -0.570 17.705 6.358 1.00 98.31 246 ILE A O 1
ATOM 1986 N N . THR A 1 247 ? -1.936 16.507 7.666 1.00 98.38 247 THR A N 1
ATOM 1987 C CA . THR A 1 247 ? -1.565 15.205 7.094 1.00 98.38 247 THR A CA 1
ATOM 1988 C C . THR A 1 247 ? -1.893 15.137 5.605 1.00 98.38 247 THR A C 1
ATOM 1990 O O . THR A 1 247 ? -1.037 14.754 4.812 1.00 98.38 247 THR A O 1
ATOM 1993 N N . CYS A 1 248 ? -3.091 15.568 5.200 1.00 97.62 248 CYS A N 1
ATOM 1994 C CA . CYS A 1 248 ? -3.473 15.645 3.790 1.00 97.62 248 CYS A CA 1
ATOM 1995 C C . CYS A 1 248 ? -2.548 16.576 2.997 1.00 97.62 248 CYS A C 1
ATOM 1997 O O . CYS A 1 248 ? -2.119 16.210 1.908 1.00 97.62 248 CYS A O 1
ATOM 1999 N N . LEU A 1 249 ? -2.200 17.744 3.547 1.00 98.25 249 LEU A N 1
ATOM 2000 C CA . LEU A 1 249 ? -1.268 18.676 2.913 1.00 98.25 249 LEU A CA 1
ATOM 2001 C C . LEU A 1 249 ? 0.119 18.047 2.729 1.00 98.25 249 LEU A C 1
ATOM 2003 O O . LEU A 1 249 ? 0.679 18.126 1.639 1.00 98.25 249 LEU A O 1
ATOM 2007 N N . ILE A 1 250 ? 0.648 17.382 3.760 1.00 98.50 250 ILE A N 1
ATOM 2008 C CA . ILE A 1 250 ? 1.929 16.665 3.688 1.00 98.50 250 ILE A CA 1
ATOM 2009 C C . ILE A 1 250 ? 1.872 15.585 2.606 1.00 98.50 250 ILE A C 1
ATOM 2011 O O . ILE A 1 250 ? 2.784 15.508 1.788 1.00 98.50 250 ILE A O 1
ATOM 2015 N N . ILE A 1 251 ? 0.801 14.786 2.552 1.00 97.88 251 ILE A N 1
ATOM 2016 C CA . ILE A 1 251 ? 0.621 13.773 1.504 1.00 97.88 251 ILE A CA 1
ATOM 2017 C C . ILE A 1 251 ? 0.640 14.432 0.125 1.00 97.88 251 ILE A C 1
ATOM 2019 O O . ILE A 1 251 ? 1.419 13.998 -0.716 1.00 97.88 251 ILE A O 1
ATOM 2023 N N . CYS A 1 252 ? -0.136 15.498 -0.094 1.00 96.12 252 CYS A N 1
ATOM 2024 C CA . CYS A 1 252 ? -0.159 16.228 -1.364 1.00 96.12 252 CYS A CA 1
ATOM 2025 C C . CYS A 1 252 ? 1.235 16.720 -1.781 1.00 96.12 252 CYS A C 1
ATOM 2027 O O . CYS A 1 252 ? 1.601 16.574 -2.944 1.00 96.12 252 CYS A O 1
ATOM 2029 N N . ILE A 1 253 ? 2.025 17.255 -0.843 1.00 96.69 253 ILE A N 1
ATOM 2030 C CA . ILE A 1 253 ? 3.404 17.697 -1.099 1.00 96.69 253 ILE A CA 1
ATOM 2031 C C . ILE A 1 253 ? 4.294 16.506 -1.480 1.00 96.69 253 ILE A C 1
ATOM 2033 O O . ILE A 1 253 ? 5.022 16.574 -2.466 1.00 96.69 253 ILE A O 1
ATOM 2037 N N . LEU A 1 254 ? 4.220 15.400 -0.735 1.00 95.25 254 LEU A N 1
ATOM 2038 C CA . LEU A 1 254 ? 5.056 14.220 -0.972 1.00 95.25 254 LEU A CA 1
ATOM 2039 C C . LEU A 1 254 ? 4.745 13.517 -2.300 1.00 95.25 254 LEU A C 1
ATOM 2041 O O . LEU A 1 254 ? 5.647 12.954 -2.919 1.00 95.25 254 LEU A O 1
ATOM 2045 N N . ILE A 1 255 ? 3.485 13.534 -2.741 1.00 94.12 255 ILE A N 1
ATOM 2046 C CA . ILE A 1 255 ? 3.061 12.904 -4.002 1.00 94.12 255 ILE A CA 1
ATOM 2047 C C . ILE A 1 255 ? 3.146 13.861 -5.194 1.00 94.12 255 ILE A C 1
ATOM 2049 O O . ILE A 1 255 ? 2.936 13.432 -6.328 1.00 94.12 255 ILE A O 1
ATOM 2053 N N . LEU A 1 256 ? 3.464 15.139 -4.963 1.00 92.88 256 LEU A N 1
ATOM 2054 C CA . LEU A 1 256 ? 3.551 16.150 -6.011 1.00 92.88 256 LEU A CA 1
ATOM 2055 C C . LEU A 1 256 ? 4.500 15.736 -7.149 1.00 92.88 256 LEU A C 1
ATOM 2057 O O . LEU A 1 256 ? 4.086 15.867 -8.298 1.00 92.88 256 LEU A O 1
ATOM 2061 N N . PRO A 1 257 ? 5.693 15.150 -6.901 1.00 90.25 257 PRO A N 1
ATOM 2062 C CA . PRO A 1 257 ? 6.532 14.638 -7.984 1.00 90.25 257 PRO A CA 1
ATOM 2063 C C . PRO A 1 257 ? 5.839 13.552 -8.815 1.00 90.25 257 PRO A C 1
ATOM 2065 O O . PRO A 1 257 ? 5.977 13.541 -10.033 1.00 90.25 257 PRO A O 1
ATOM 2068 N N . THR A 1 258 ? 5.053 12.661 -8.192 1.00 89.31 258 THR A N 1
ATOM 2069 C CA . THR A 1 258 ? 4.274 11.651 -8.928 1.00 89.31 258 THR A CA 1
ATOM 2070 C C . THR A 1 258 ? 3.224 12.304 -9.814 1.00 89.31 258 THR A C 1
ATOM 2072 O O . THR A 1 258 ? 3.083 11.928 -10.975 1.00 89.31 258 THR A O 1
ATOM 2075 N N . ILE A 1 259 ? 2.484 13.273 -9.266 1.00 89.12 259 ILE A N 1
ATOM 2076 C CA . ILE A 1 259 ? 1.421 13.979 -9.985 1.00 89.12 259 ILE A CA 1
ATOM 2077 C C . ILE A 1 259 ? 2.019 14.749 -11.160 1.00 89.12 259 ILE A C 1
ATOM 2079 O O . ILE A 1 259 ? 1.555 14.581 -12.283 1.00 89.12 259 ILE A O 1
ATOM 2083 N N . ILE A 1 260 ? 3.072 15.535 -10.917 1.00 88.12 260 ILE A N 1
ATOM 2084 C CA . ILE A 1 260 ? 3.752 16.313 -11.955 1.00 88.12 260 ILE A CA 1
ATOM 2085 C C . ILE A 1 260 ? 4.252 15.382 -13.054 1.00 88.12 260 ILE A C 1
ATOM 2087 O O . ILE A 1 260 ? 3.890 15.596 -14.199 1.00 88.12 260 ILE A O 1
ATOM 2091 N N . SER A 1 261 ? 4.991 14.316 -12.73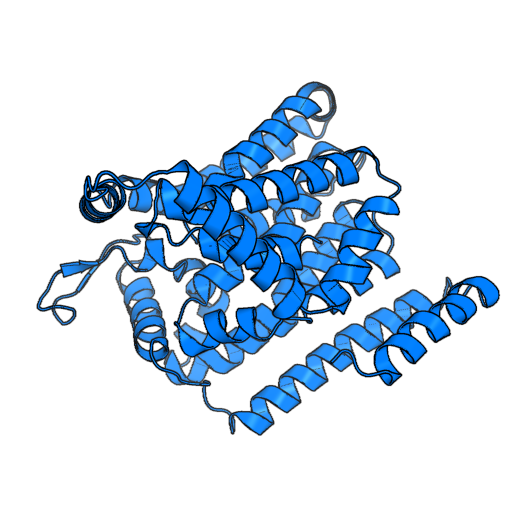9 1.00 83.62 261 SER A N 1
ATOM 2092 C CA . SER A 1 261 ? 5.493 13.398 -13.773 1.00 83.62 261 SER A CA 1
ATOM 2093 C C . SER A 1 261 ? 4.382 12.647 -14.514 1.00 83.62 261 SER A C 1
ATOM 2095 O O . SER A 1 261 ? 4.508 12.371 -15.702 1.00 83.62 261 SER A O 1
ATOM 2097 N N . THR A 1 262 ? 3.259 12.347 -13.855 1.00 83.00 262 THR A N 1
ATOM 2098 C CA . THR A 1 262 ? 2.100 11.736 -14.531 1.00 83.00 262 THR A CA 1
ATOM 2099 C C . THR A 1 262 ? 1.452 12.714 -15.518 1.00 83.00 262 THR A C 1
ATOM 2101 O O . THR A 1 262 ? 1.069 12.313 -16.613 1.00 83.00 262 THR A O 1
ATOM 2104 N N . LEU A 1 263 ? 1.347 13.997 -15.155 1.00 83.25 263 LEU A N 1
ATOM 2105 C CA . LEU A 1 263 ? 0.775 15.044 -16.010 1.00 83.25 263 LEU A CA 1
ATOM 2106 C C . LEU A 1 263 ? 1.742 15.510 -17.115 1.00 83.25 263 LEU A C 1
ATOM 2108 O O . LEU A 1 263 ? 1.300 15.850 -18.213 1.00 83.25 263 LEU A O 1
ATOM 2112 N N . SER A 1 264 ? 3.045 15.534 -16.828 1.00 76.31 264 SER A N 1
ATOM 2113 C CA . SER A 1 264 ? 4.115 15.956 -17.742 1.00 76.31 264 SER A CA 1
ATOM 2114 C C . SER A 1 264 ? 4.471 14.896 -18.778 1.00 76.31 264 SER A C 1
ATOM 2116 O O . SER A 1 264 ? 4.890 15.261 -19.876 1.00 76.31 264 SER A O 1
ATOM 2118 N N . GLY A 1 265 ? 4.217 13.612 -18.495 1.00 65.50 265 GLY A N 1
ATOM 2119 C CA . GLY A 1 265 ? 4.364 12.486 -19.421 1.00 65.50 265 GLY A CA 1
ATOM 2120 C C . GLY A 1 265 ? 3.374 12.492 -20.597 1.00 65.50 265 GLY A C 1
ATOM 2121 O O . GLY A 1 265 ? 2.826 11.444 -20.942 1.00 65.50 265 GLY A O 1
ATOM 2122 N N . LYS A 1 266 ? 3.138 13.658 -21.216 1.00 55.59 266 LYS A N 1
ATOM 2123 C CA . LYS A 1 266 ? 2.157 13.930 -22.275 1.00 55.59 266 LYS A CA 1
ATOM 2124 C C . LYS A 1 266 ? 2.204 12.924 -23.421 1.00 55.59 266 LYS A C 1
ATOM 2126 O O . LYS A 1 266 ? 1.142 12.499 -23.838 1.00 55.59 266 LYS A O 1
ATOM 2131 N N . MET A 1 267 ? 3.380 12.457 -23.852 1.00 55.31 267 MET A N 1
ATOM 2132 C CA . MET A 1 267 ? 3.464 11.455 -24.930 1.00 55.31 267 MET A CA 1
ATOM 2133 C C . MET A 1 267 ? 2.930 10.074 -24.523 1.00 55.31 267 MET A C 1
ATOM 2135 O O . MET A 1 267 ? 2.322 9.383 -25.335 1.00 55.31 267 MET A O 1
ATOM 2139 N N . VAL A 1 268 ? 3.106 9.670 -23.260 1.00 53.69 268 VAL A N 1
ATOM 2140 C CA . VAL A 1 268 ? 2.526 8.417 -22.751 1.00 53.69 268 VAL A CA 1
ATOM 2141 C C . VAL A 1 268 ? 1.030 8.585 -22.528 1.00 53.69 268 VAL A C 1
ATOM 2143 O O . VAL A 1 268 ? 0.275 7.687 -22.866 1.00 53.69 268 VAL A O 1
ATOM 2146 N N . MET A 1 269 ? 0.579 9.735 -22.020 1.00 53.53 269 MET A N 1
ATOM 2147 C CA . MET A 1 269 ? -0.852 10.015 -21.868 1.00 53.53 269 MET A CA 1
ATOM 2148 C C . MET A 1 269 ? -1.573 10.131 -23.216 1.00 53.53 269 MET A C 1
ATOM 2150 O O . MET A 1 269 ? -2.673 9.611 -23.347 1.00 53.53 269 MET A O 1
ATOM 2154 N N . GLU A 1 270 ? -0.961 10.742 -24.228 1.00 61.09 270 GLU A N 1
ATOM 2155 C CA . GLU A 1 270 ? -1.484 10.788 -25.598 1.00 61.09 270 GLU A CA 1
ATOM 2156 C C . GLU A 1 270 ? -1.572 9.381 -26.191 1.00 61.09 270 GLU A C 1
ATOM 2158 O O . GLU A 1 270 ? -2.646 9.005 -26.647 1.00 61.09 270 GLU A O 1
ATOM 2163 N N . TYR A 1 271 ? -0.521 8.561 -26.063 1.00 62.91 271 TYR A N 1
ATOM 2164 C CA . TYR A 1 271 ? -0.562 7.143 -26.447 1.00 62.91 271 TYR A CA 1
ATOM 2165 C C . TYR A 1 271 ? -1.616 6.342 -25.658 1.00 62.91 271 TYR A C 1
ATOM 2167 O O . TYR A 1 271 ? -2.243 5.418 -26.169 1.00 62.91 271 TYR A O 1
ATOM 2175 N N . VAL A 1 272 ? -1.842 6.678 -24.386 1.00 56.12 272 VAL A N 1
ATOM 2176 C CA . VAL A 1 272 ? -2.850 6.025 -23.540 1.00 56.12 272 VAL A CA 1
ATOM 2177 C C . VAL A 1 272 ? -4.275 6.400 -23.946 1.00 56.12 272 VAL A C 1
ATOM 2179 O O . VAL A 1 272 ? -5.178 5.573 -23.816 1.00 56.12 272 VAL A O 1
ATOM 2182 N N . LEU A 1 273 ? -4.475 7.631 -24.414 1.00 61.38 273 LEU A N 1
ATOM 2183 C CA . LEU A 1 273 ? -5.772 8.181 -24.803 1.00 61.38 273 LEU A CA 1
ATOM 2184 C C . LEU A 1 273 ? -6.101 7.951 -26.284 1.00 61.38 273 LEU A C 1
ATOM 2186 O O . LEU A 1 273 ? -7.273 8.054 -26.654 1.00 61.38 273 LEU A O 1
ATOM 2190 N N . THR A 1 274 ? -5.120 7.609 -27.125 1.00 63.44 274 THR A N 1
ATOM 2191 C CA . THR A 1 274 ? -5.370 7.103 -28.479 1.00 63.44 274 THR A CA 1
ATOM 2192 C C . THR A 1 274 ? -6.013 5.726 -28.385 1.00 63.44 274 THR A C 1
ATOM 2194 O O . THR A 1 274 ? -5.347 4.703 -28.245 1.00 63.44 274 THR A O 1
ATOM 2197 N N . VAL A 1 275 ? -7.342 5.714 -28.422 1.00 59.78 275 VAL A N 1
ATOM 2198 C CA . VAL A 1 275 ? -8.130 4.509 -28.657 1.00 59.78 275 VAL A CA 1
ATOM 2199 C C . VAL A 1 275 ? -8.198 4.340 -30.168 1.00 59.78 275 VAL A C 1
ATOM 2201 O O . VAL A 1 275 ? -8.833 5.160 -30.832 1.00 59.78 275 VAL A O 1
ATOM 2204 N N . ASP A 1 276 ? -7.547 3.310 -30.710 1.00 59.59 276 ASP A N 1
ATOM 2205 C CA . ASP A 1 276 ? -7.741 2.942 -32.112 1.00 59.59 276 ASP A CA 1
ATOM 2206 C C . ASP A 1 276 ? -9.242 2.727 -32.342 1.00 59.59 276 ASP A C 1
ATOM 2208 O O . ASP A 1 276 ? -9.890 1.900 -31.696 1.00 59.59 276 ASP A O 1
ATOM 2212 N N . GLY A 1 277 ? -9.814 3.582 -33.191 1.00 53.72 277 GLY A N 1
ATOM 2213 C CA . GLY A 1 277 ? -11.250 3.765 -33.380 1.00 53.72 277 GLY A CA 1
ATOM 2214 C C . GLY A 1 277 ? -11.917 2.645 -34.169 1.00 53.72 277 GLY A C 1
ATOM 2215 O O . GLY A 1 277 ? -12.724 2.926 -35.053 1.00 53.72 277 GLY A O 1
ATOM 2216 N N . GLU A 1 278 ? -11.600 1.384 -33.881 1.00 62.56 278 GLU A N 1
ATOM 2217 C CA . GLU A 1 278 ? -12.392 0.283 -34.410 1.00 62.56 278 GLU A CA 1
ATOM 2218 C C . GLU A 1 278 ? -13.791 0.321 -33.784 1.00 62.56 278 GLU A C 1
ATOM 2220 O O . GLU A 1 278 ? -13.972 0.508 -32.576 1.00 62.56 278 GLU A O 1
ATOM 2225 N N . THR A 1 279 ? -14.807 0.144 -34.626 1.00 60.75 279 THR A N 1
ATOM 2226 C CA . THR A 1 279 ? -16.239 0.091 -34.299 1.00 60.75 279 THR A CA 1
ATOM 2227 C C . THR A 1 279 ? -16.601 -1.183 -33.528 1.00 60.75 279 THR A C 1
ATOM 2229 O O . THR A 1 279 ? -17.545 -1.900 -33.854 1.00 60.75 279 THR A O 1
ATOM 2232 N N . VAL A 1 280 ? -15.850 -1.494 -32.476 1.00 72.69 280 VAL A N 1
ATOM 2233 C CA . VAL A 1 280 ? -16.130 -2.618 -31.593 1.00 72.69 280 VAL A CA 1
ATOM 2234 C C . VAL A 1 280 ? -17.247 -2.218 -30.636 1.00 72.69 280 VAL A C 1
ATOM 2236 O O . VAL A 1 280 ? -17.208 -1.165 -29.993 1.00 72.69 280 VAL A O 1
ATOM 2239 N N . ASN A 1 281 ? -18.261 -3.075 -30.517 1.00 87.75 281 ASN A N 1
ATOM 2240 C CA . ASN A 1 281 ? -19.340 -2.893 -29.557 1.00 87.75 281 ASN A CA 1
ATOM 2241 C C . ASN A 1 281 ? -18.775 -2.862 -28.123 1.00 87.75 281 ASN A C 1
ATOM 2243 O O . ASN A 1 281 ? -18.447 -3.897 -27.536 1.00 87.75 281 ASN A O 1
ATOM 2247 N N . LYS A 1 282 ? -18.678 -1.661 -27.539 1.00 87.69 282 LYS A N 1
ATOM 2248 C CA . LYS A 1 282 ? -18.138 -1.450 -26.186 1.00 87.69 282 LYS A CA 1
ATOM 2249 C C . LYS A 1 282 ? -18.891 -2.248 -25.124 1.00 87.69 282 LYS A C 1
ATOM 2251 O O . LYS A 1 282 ? -18.284 -2.656 -24.139 1.00 87.69 282 LYS A O 1
ATOM 2256 N N . PHE A 1 283 ? -20.184 -2.506 -25.321 1.00 90.19 283 PHE A N 1
ATOM 2257 C CA . PHE A 1 283 ? -20.967 -3.302 -24.380 1.00 90.19 283 PHE A CA 1
ATOM 2258 C C . PHE A 1 283 ? -20.477 -4.755 -24.317 1.00 90.19 283 PHE A C 1
ATOM 2260 O O . PHE A 1 283 ? -20.320 -5.307 -23.227 1.00 90.19 283 PHE A O 1
ATOM 2267 N N . ASP A 1 284 ? -20.153 -5.350 -25.467 1.00 91.06 284 ASP A N 1
ATOM 2268 C CA . ASP A 1 284 ? -19.622 -6.714 -25.529 1.00 91.06 284 ASP A CA 1
ATOM 2269 C C . ASP A 1 284 ? -18.222 -6.799 -24.915 1.00 91.06 284 ASP A C 1
ATOM 2271 O O . ASP A 1 284 ? -17.913 -7.768 -24.217 1.00 91.06 284 ASP A O 1
ATOM 2275 N N . LEU A 1 285 ? -17.390 -5.769 -25.110 1.00 89.00 285 LEU A N 1
ATOM 2276 C CA . LEU A 1 285 ? -16.092 -5.662 -24.441 1.00 89.00 285 LEU A CA 1
ATOM 2277 C C . LEU A 1 285 ? -16.252 -5.582 -22.921 1.00 89.00 285 LEU A C 1
ATOM 2279 O O . LEU A 1 285 ? -15.624 -6.366 -22.215 1.00 89.00 285 LEU A O 1
ATOM 2283 N N . ILE A 1 286 ? -17.130 -4.710 -22.414 1.00 93.06 286 ILE A N 1
ATOM 2284 C CA . ILE A 1 286 ? -17.405 -4.598 -20.973 1.00 93.06 286 ILE A CA 1
ATOM 2285 C C . ILE A 1 286 ? -17.889 -5.939 -20.422 1.00 93.06 286 ILE A C 1
ATOM 2287 O O . ILE A 1 286 ? -17.378 -6.399 -19.405 1.00 93.06 286 ILE A O 1
ATOM 2291 N N . ARG A 1 287 ? -18.823 -6.614 -21.102 1.00 93.12 287 ARG A N 1
ATOM 2292 C CA . ARG A 1 287 ? -19.314 -7.932 -20.680 1.00 93.12 287 ARG A CA 1
ATOM 2293 C C . ARG A 1 287 ? -18.187 -8.965 -20.615 1.00 93.12 287 ARG A C 1
ATOM 2295 O O . ARG A 1 287 ? -18.096 -9.695 -19.628 1.00 93.12 287 ARG A O 1
ATOM 2302 N N . LYS A 1 288 ? -17.318 -9.023 -21.630 1.00 92.12 288 LYS A N 1
ATOM 2303 C CA . LYS A 1 288 ? -16.134 -9.900 -21.629 1.00 92.12 288 LYS A CA 1
ATOM 2304 C C . LYS A 1 288 ? -15.200 -9.576 -20.462 1.00 92.12 288 LYS A C 1
ATOM 2306 O O . LYS A 1 288 ? -14.759 -10.502 -19.790 1.00 92.12 288 LYS A O 1
ATOM 2311 N N . GLN A 1 289 ? -14.962 -8.294 -20.180 1.00 91.25 289 GLN A N 1
ATOM 2312 C CA . GLN A 1 289 ? -14.130 -7.869 -19.051 1.00 91.25 289 GLN A CA 1
ATOM 2313 C C . GLN A 1 289 ? -14.757 -8.223 -17.699 1.00 91.25 289 GLN A C 1
ATOM 2315 O O . GLN A 1 289 ? -14.055 -8.720 -16.829 1.00 91.25 289 GLN A O 1
ATOM 2320 N N . VAL A 1 290 ? -16.076 -8.076 -17.524 1.00 92.81 290 VAL A N 1
ATOM 2321 C CA . VAL A 1 290 ? -16.775 -8.544 -16.312 1.00 92.81 290 VAL A CA 1
ATOM 2322 C C . VAL A 1 290 ? -16.535 -10.037 -16.094 1.00 92.81 290 VAL A C 1
ATOM 2324 O O . VAL A 1 290 ? -16.175 -10.444 -14.992 1.00 92.81 290 VAL A O 1
ATOM 2327 N N . HIS A 1 291 ? -16.702 -10.856 -17.136 1.00 91.44 291 HIS A N 1
ATOM 2328 C CA . HIS A 1 291 ? -16.457 -12.294 -17.031 1.00 91.44 291 HIS A CA 1
ATOM 2329 C C . HIS A 1 291 ? -14.990 -12.614 -16.727 1.00 91.44 291 HIS A C 1
ATOM 2331 O O . HIS A 1 291 ? -14.741 -13.467 -15.879 1.00 91.44 291 HIS A O 1
ATOM 2337 N N . ALA A 1 292 ? -14.040 -11.927 -17.366 1.00 89.56 292 ALA A N 1
ATOM 2338 C CA . ALA A 1 292 ? -12.611 -12.118 -17.127 1.00 89.56 292 ALA A CA 1
ATOM 2339 C C . ALA A 1 292 ? -12.221 -11.755 -15.686 1.00 89.56 292 ALA A C 1
ATOM 2341 O O . ALA A 1 292 ? -11.626 -12.573 -14.993 1.00 89.56 292 ALA A O 1
ATOM 2342 N N . VAL A 1 293 ? -12.646 -10.586 -15.199 1.00 88.25 293 VAL A N 1
ATOM 2343 C CA . VAL A 1 293 ? -12.382 -10.129 -13.827 1.00 88.25 293 VAL A CA 1
ATOM 2344 C C . VAL A 1 293 ? -12.991 -11.085 -12.800 1.00 88.25 293 VAL A C 1
ATOM 2346 O O . VAL A 1 293 ? -12.332 -11.451 -11.832 1.00 88.25 293 VAL A O 1
ATOM 2349 N N . LEU A 1 294 ? -14.234 -11.534 -13.001 1.00 87.69 294 LEU A N 1
ATOM 2350 C CA . LEU A 1 294 ? -14.860 -12.506 -12.099 1.00 87.69 294 LEU A CA 1
ATOM 2351 C C . LEU A 1 294 ? -14.150 -13.863 -12.132 1.00 87.69 294 LEU A C 1
ATOM 2353 O O . LEU A 1 294 ? -13.995 -14.489 -11.087 1.00 87.69 294 LEU A O 1
ATOM 2357 N N . TYR A 1 295 ? -13.716 -14.313 -13.311 1.00 87.38 295 TYR A N 1
ATOM 2358 C CA . TYR A 1 295 ? -12.954 -15.549 -13.466 1.00 87.38 295 TYR A CA 1
ATOM 2359 C C . TYR A 1 295 ? -11.621 -15.469 -12.709 1.00 87.38 295 TYR A C 1
ATOM 2361 O O . TYR A 1 295 ? -11.331 -16.365 -11.918 1.00 87.38 295 TYR A O 1
ATOM 2369 N N . GLU A 1 296 ? -10.862 -14.383 -12.882 1.00 83.00 296 GLU A N 1
ATOM 2370 C CA . GLU A 1 296 ? -9.600 -14.137 -12.168 1.00 83.00 296 GLU A CA 1
ATOM 2371 C C . GLU A 1 296 ? -9.816 -14.101 -10.648 1.00 83.00 296 GLU A C 1
ATOM 2373 O O . GLU A 1 296 ? -9.135 -14.808 -9.904 1.00 83.00 296 GLU A O 1
ATOM 2378 N N . ILE A 1 297 ? -10.817 -13.347 -10.178 1.00 81.62 297 ILE A N 1
ATOM 2379 C CA . ILE A 1 297 ? -11.136 -13.263 -8.746 1.00 81.62 297 ILE A CA 1
ATOM 2380 C C . ILE A 1 297 ? -11.508 -14.641 -8.190 1.00 81.62 297 ILE A C 1
ATOM 2382 O O . ILE A 1 297 ? -11.094 -14.982 -7.093 1.00 81.62 297 ILE A O 1
ATOM 2386 N N . VAL A 1 298 ? -12.282 -15.461 -8.902 1.00 82.56 298 VAL A N 1
ATOM 2387 C CA . VAL A 1 298 ? -12.761 -16.744 -8.355 1.00 82.56 298 VAL A CA 1
ATOM 2388 C C . VAL A 1 298 ? -11.709 -17.851 -8.435 1.00 82.56 298 VAL A C 1
ATOM 2390 O O . VAL A 1 298 ? -11.639 -18.685 -7.529 1.00 82.56 298 VAL A O 1
ATOM 2393 N N . LEU A 1 299 ? -10.926 -17.908 -9.512 1.00 82.81 299 LEU A N 1
ATOM 2394 C CA . LEU A 1 299 ? -10.060 -19.055 -9.800 1.00 82.81 299 LEU A CA 1
ATOM 2395 C C . LEU A 1 299 ? -8.586 -18.803 -9.511 1.00 82.81 299 LEU A C 1
ATOM 2397 O O . LEU A 1 299 ? -7.892 -19.751 -9.134 1.00 82.81 299 LEU A O 1
ATOM 2401 N N . ASP A 1 300 ? -8.124 -17.563 -9.659 1.00 80.12 300 ASP A N 1
ATOM 2402 C CA . ASP A 1 300 ? -6.716 -17.220 -9.466 1.00 80.12 300 ASP A CA 1
ATOM 2403 C C . ASP A 1 300 ? -6.438 -16.615 -8.085 1.00 80.12 300 ASP A C 1
ATOM 2405 O O . ASP A 1 300 ? -5.302 -16.706 -7.607 1.00 80.12 300 ASP A O 1
ATOM 2409 N N . SER A 1 301 ? -7.454 -16.068 -7.404 1.00 79.75 301 SER A N 1
ATOM 2410 C CA . SER A 1 301 ? -7.292 -15.582 -6.029 1.00 79.75 301 SER A CA 1
ATOM 2411 C C . SER A 1 301 ? -7.205 -16.711 -5.005 1.00 79.75 301 SER A C 1
ATOM 2413 O O . SER A 1 301 ? -7.763 -17.802 -5.149 1.00 79.75 301 SER A O 1
ATOM 2415 N N . ASN A 1 302 ? -6.519 -16.424 -3.900 1.00 81.19 302 ASN A N 1
ATOM 2416 C CA . ASN A 1 302 ? -6.437 -17.340 -2.775 1.00 81.19 302 ASN A CA 1
ATOM 2417 C C . ASN A 1 302 ? -7.838 -17.537 -2.158 1.00 81.19 302 ASN A C 1
ATOM 2419 O O . ASN A 1 302 ? -8.441 -16.565 -1.696 1.00 81.19 302 ASN A O 1
ATOM 2423 N N . PRO A 1 303 ? -8.363 -18.772 -2.074 1.00 79.19 303 PRO A N 1
ATOM 2424 C CA . PRO A 1 303 ? -9.713 -19.000 -1.568 1.00 79.19 303 PRO A CA 1
ATOM 2425 C C . PRO A 1 303 ? -9.879 -18.608 -0.094 1.00 79.19 303 PRO A C 1
ATOM 2427 O O . PRO A 1 303 ? -10.997 -18.324 0.331 1.00 79.19 303 PRO A O 1
ATOM 2430 N N . LEU A 1 304 ? -8.786 -18.548 0.683 1.00 78.06 304 LEU A N 1
ATOM 2431 C CA . LEU A 1 304 ? -8.809 -17.961 2.025 1.00 78.06 304 LEU A CA 1
ATOM 2432 C C . LEU A 1 304 ? -9.184 -16.488 1.992 1.00 78.06 304 LEU A C 1
ATOM 2434 O O . LEU A 1 304 ? -10.029 -16.081 2.781 1.00 78.06 304 LEU A O 1
ATOM 2438 N N . LEU A 1 305 ? -8.557 -15.716 1.103 1.00 79.50 305 LEU A N 1
ATOM 2439 C CA . LEU A 1 305 ? -8.817 -14.286 0.965 1.00 79.50 305 LEU A CA 1
ATOM 2440 C C . LEU A 1 305 ? -10.251 -14.056 0.504 1.00 79.50 305 LEU A C 1
ATOM 2442 O O . LEU A 1 305 ? -10.969 -13.281 1.116 1.00 79.50 305 LEU A O 1
ATOM 2446 N N . LEU A 1 306 ? -10.732 -14.823 -0.477 1.00 78.38 306 LEU A N 1
ATOM 2447 C CA . LEU A 1 306 ? -12.127 -14.716 -0.909 1.00 78.38 306 LEU A CA 1
ATOM 2448 C C . LEU A 1 306 ? -13.101 -15.025 0.232 1.00 78.38 306 LEU A C 1
ATOM 2450 O O . LEU A 1 306 ? -14.003 -14.239 0.505 1.00 78.38 306 LEU A O 1
ATOM 2454 N N . PHE A 1 307 ? -12.935 -16.160 0.915 1.00 78.12 307 PHE A N 1
ATOM 2455 C CA . PHE A 1 307 ? -13.902 -16.594 1.921 1.00 78.12 307 PHE A CA 1
ATOM 2456 C C . PHE A 1 307 ? -13.831 -15.761 3.201 1.00 78.12 307 PHE A C 1
ATOM 2458 O O . PHE A 1 307 ? -14.850 -15.245 3.664 1.00 78.12 307 PHE A O 1
ATOM 2465 N N . LEU A 1 308 ? -12.637 -15.630 3.785 1.00 79.50 308 LEU A N 1
ATOM 2466 C CA . LEU A 1 308 ? -12.455 -14.850 5.006 1.00 79.50 308 LEU A CA 1
ATOM 2467 C C . LEU A 1 308 ? -12.665 -13.372 4.732 1.00 79.50 308 LEU A C 1
ATOM 2469 O O . LEU A 1 308 ? -13.215 -12.688 5.587 1.00 79.50 308 LEU A O 1
ATOM 2473 N N . GLY A 1 309 ? -12.285 -12.905 3.551 1.00 75.94 309 GLY A N 1
ATOM 2474 C CA . GLY A 1 309 ? -12.366 -11.510 3.204 1.00 75.94 309 GLY A CA 1
ATOM 2475 C C . GLY A 1 309 ? -13.782 -11.023 2.920 1.00 75.94 309 GLY A C 1
ATOM 2476 O O . GLY A 1 309 ? -14.319 -10.186 3.654 1.00 75.94 309 GLY A O 1
ATOM 2477 N N . PHE A 1 310 ? -14.484 -11.641 1.962 1.00 74.94 310 PHE A N 1
ATOM 2478 C CA . PHE A 1 310 ? -15.907 -11.339 1.751 1.00 74.94 310 PHE A CA 1
ATOM 2479 C C . PHE A 1 310 ? -16.756 -11.677 2.979 1.00 74.94 310 PHE A C 1
ATOM 2481 O O . PHE A 1 310 ? -17.676 -10.930 3.325 1.00 74.94 310 PHE A O 1
ATOM 2488 N N . GLY A 1 311 ? -16.444 -12.773 3.676 1.00 75.19 311 GLY A N 1
ATOM 2489 C CA . GLY A 1 311 ? -17.088 -13.110 4.943 1.00 75.19 311 GLY A CA 1
ATOM 2490 C C . GLY A 1 311 ? -16.868 -12.027 6.006 1.00 75.19 311 GLY A C 1
ATOM 2491 O O . GLY A 1 311 ? -17.788 -11.703 6.766 1.00 75.19 311 GLY A O 1
ATOM 2492 N N . SER A 1 312 ? -15.687 -11.401 6.034 1.00 74.38 312 SER A N 1
ATOM 2493 C CA . SER A 1 312 ? -15.383 -10.316 6.968 1.00 74.38 312 SER A CA 1
ATOM 2494 C C . SER A 1 312 ? -16.268 -9.098 6.720 1.00 74.38 312 SER A C 1
ATOM 2496 O O . SER A 1 312 ? -16.804 -8.545 7.681 1.00 74.38 312 SER A O 1
ATOM 2498 N N . LEU A 1 313 ? -16.539 -8.736 5.460 1.00 81.31 313 LEU A N 1
ATOM 2499 C CA . LEU A 1 313 ? -17.418 -7.609 5.128 1.00 81.31 313 LEU A CA 1
ATOM 2500 C C . LEU A 1 313 ? -18.776 -7.728 5.813 1.00 81.31 313 LEU A C 1
ATOM 2502 O O . LEU A 1 313 ? -19.287 -6.742 6.339 1.00 81.31 313 LEU A O 1
ATOM 2506 N N . LEU A 1 314 ? -19.348 -8.930 5.867 1.00 79.19 314 LEU A N 1
ATOM 2507 C CA . LEU A 1 314 ? -20.645 -9.164 6.503 1.00 79.19 314 LEU A CA 1
ATOM 2508 C C . LEU A 1 314 ? -20.574 -9.074 8.035 1.00 79.19 314 LEU A C 1
ATOM 2510 O O . LEU A 1 314 ? -21.543 -8.654 8.672 1.00 79.19 314 LEU A O 1
ATOM 2514 N N . THR A 1 315 ? -19.424 -9.413 8.619 1.00 82.38 315 THR A N 1
ATOM 2515 C CA . THR A 1 315 ? -19.224 -9.523 10.072 1.00 82.38 315 THR A CA 1
ATOM 2516 C C . THR A 1 315 ? -18.584 -8.292 10.720 1.00 82.38 315 THR A C 1
ATOM 2518 O O . THR A 1 315 ? -18.640 -8.171 11.946 1.00 82.38 315 THR A O 1
ATOM 2521 N N . ILE A 1 316 ? -18.027 -7.342 9.952 1.00 84.00 316 ILE A N 1
ATOM 2522 C CA . ILE A 1 316 ? -17.447 -6.106 10.501 1.00 84.00 316 ILE A CA 1
ATOM 2523 C C . ILE A 1 316 ? -18.538 -5.320 11.261 1.00 84.00 316 ILE A C 1
ATOM 2525 O O . ILE A 1 316 ? -19.495 -4.832 10.647 1.00 84.00 316 ILE A O 1
ATOM 2529 N N . PRO A 1 317 ? -18.385 -5.107 12.586 1.00 81.25 317 PRO A N 1
ATOM 2530 C CA . PRO A 1 317 ? -19.400 -4.428 13.397 1.00 81.25 317 PRO A CA 1
ATOM 2531 C C . PRO A 1 317 ? -19.442 -2.915 13.130 1.00 81.25 317 PRO A C 1
ATOM 2533 O O . PRO A 1 317 ? -20.448 -2.243 13.367 1.00 81.25 317 PRO A O 1
ATOM 2536 N N . LEU A 1 318 ? -18.349 -2.348 12.607 1.00 86.19 318 LEU A N 1
ATOM 2537 C CA . LEU A 1 318 ? -18.242 -0.930 12.282 1.00 86.19 318 LEU A CA 1
ATOM 2538 C C . LEU A 1 318 ? -18.929 -0.635 10.944 1.00 86.19 318 LEU A C 1
ATOM 2540 O O . LEU A 1 318 ? -18.279 -0.566 9.902 1.00 86.19 318 LEU A O 1
ATOM 2544 N N . ARG A 1 319 ? -20.244 -0.386 10.978 1.00 89.06 319 ARG A N 1
ATOM 2545 C CA . ARG A 1 319 ? -21.081 -0.131 9.783 1.00 89.06 319 ARG A CA 1
ATOM 2546 C C . ARG A 1 319 ? -20.470 0.863 8.787 1.00 89.06 319 ARG A C 1
ATOM 2548 O O . ARG A 1 319 ? -20.609 0.685 7.586 1.00 89.06 319 ARG A O 1
ATOM 2555 N N . ARG A 1 320 ? -19.791 1.911 9.263 1.00 90.38 320 ARG A N 1
ATOM 2556 C CA . ARG A 1 320 ? -19.151 2.917 8.393 1.00 90.38 320 ARG A CA 1
ATOM 2557 C C . ARG A 1 320 ? -17.893 2.408 7.708 1.00 90.38 320 ARG A C 1
ATOM 2559 O O . ARG A 1 320 ? -17.713 2.700 6.534 1.00 90.38 320 ARG A O 1
ATOM 2566 N N . LEU A 1 321 ? -17.059 1.668 8.438 1.00 89.75 321 LEU A N 1
ATOM 2567 C CA . LEU A 1 321 ? -15.882 1.021 7.868 1.00 89.75 321 LEU A CA 1
ATOM 2568 C C . LEU A 1 321 ? -16.325 0.017 6.805 1.00 89.75 321 LEU A C 1
ATOM 2570 O O . LEU A 1 321 ? -15.851 0.080 5.682 1.00 89.75 321 LEU A O 1
ATOM 2574 N N . ARG A 1 322 ? -17.321 -0.815 7.136 1.00 90.69 322 ARG A N 1
ATOM 2575 C CA . ARG A 1 322 ? -17.929 -1.775 6.211 1.00 90.69 322 ARG A CA 1
ATOM 2576 C C . ARG A 1 322 ? -18.464 -1.108 4.945 1.00 90.69 322 ARG A C 1
ATOM 2578 O O . ARG A 1 322 ? -18.141 -1.540 3.850 1.00 90.69 322 ARG A O 1
ATOM 2585 N N . ASN A 1 323 ? -19.267 -0.053 5.086 1.00 91.12 323 ASN A N 1
ATOM 2586 C CA . ASN A 1 323 ? -19.834 0.647 3.933 1.00 91.12 323 ASN A CA 1
ATOM 2587 C C . ASN A 1 323 ? -18.746 1.312 3.079 1.00 91.12 323 ASN A C 1
ATOM 2589 O O . ASN A 1 323 ? -18.825 1.261 1.859 1.00 91.12 323 ASN A O 1
ATOM 2593 N N . GLY A 1 324 ? -17.741 1.927 3.708 1.00 91.88 324 GLY A N 1
ATOM 2594 C CA . GLY A 1 324 ? -16.615 2.508 2.981 1.00 91.88 324 GLY A CA 1
ATOM 2595 C C . GLY A 1 324 ? -15.813 1.444 2.231 1.00 91.88 324 GLY A C 1
ATOM 2596 O O . GLY A 1 324 ? -15.511 1.639 1.062 1.00 91.88 324 GLY A O 1
ATOM 2597 N N . LEU A 1 325 ? -15.554 0.296 2.862 1.00 90.88 325 LEU A N 1
ATOM 2598 C CA . LEU A 1 325 ? -14.854 -0.825 2.240 1.00 90.88 325 LEU A CA 1
ATOM 2599 C C . LEU A 1 325 ? -15.650 -1.403 1.062 1.00 90.88 325 LEU A C 1
ATOM 2601 O O . LEU A 1 325 ? -15.087 -1.628 -0.001 1.00 90.88 325 LEU A O 1
ATOM 2605 N N . ALA A 1 326 ? -16.971 -1.546 1.202 1.00 90.75 326 ALA A N 1
ATOM 2606 C CA . ALA A 1 326 ? -17.845 -1.972 0.109 1.00 90.75 326 ALA A CA 1
ATOM 2607 C C . ALA A 1 326 ? -17.812 -0.996 -1.082 1.00 90.75 326 ALA A C 1
ATOM 2609 O O . ALA A 1 326 ? -17.753 -1.433 -2.228 1.00 90.75 326 ALA A O 1
ATOM 2610 N N . VAL A 1 327 ? -17.803 0.319 -0.825 1.00 92.00 327 VAL A N 1
ATOM 2611 C CA . VAL A 1 327 ? -17.653 1.338 -1.879 1.00 92.00 327 VAL A CA 1
ATOM 2612 C C . VAL A 1 327 ? -16.278 1.247 -2.541 1.00 92.00 327 VAL A C 1
ATOM 2614 O O . VAL A 1 327 ? -16.199 1.332 -3.763 1.00 92.00 327 VAL A O 1
ATOM 2617 N N . MET A 1 328 ? -15.210 1.036 -1.768 1.00 92.44 328 MET A N 1
ATOM 2618 C CA . MET A 1 328 ? -13.861 0.859 -2.313 1.00 92.44 328 MET A CA 1
ATOM 2619 C C . MET A 1 328 ? -13.764 -0.383 -3.203 1.00 92.44 328 MET A C 1
ATOM 2621 O O . MET A 1 328 ? -13.272 -0.279 -4.321 1.00 92.44 328 MET A O 1
ATOM 2625 N N . LEU A 1 329 ? -14.293 -1.525 -2.757 1.00 90.81 329 LEU A N 1
ATOM 2626 C CA . LEU A 1 329 ? -14.333 -2.759 -3.546 1.00 90.81 329 LEU A CA 1
ATOM 2627 C C . LEU A 1 329 ? -15.151 -2.592 -4.830 1.00 90.81 329 LEU A C 1
ATOM 2629 O O . LEU A 1 329 ? -14.719 -3.024 -5.896 1.00 90.81 329 LEU A O 1
ATOM 2633 N N . ALA A 1 330 ? -16.300 -1.915 -4.753 1.00 91.88 330 ALA A N 1
ATOM 2634 C CA . ALA A 1 330 ? -17.101 -1.602 -5.932 1.00 91.88 330 ALA A CA 1
ATOM 2635 C C . ALA A 1 330 ? -16.351 -0.681 -6.908 1.00 91.88 330 ALA A C 1
ATOM 2637 O O . ALA A 1 330 ? -16.408 -0.897 -8.116 1.00 91.88 330 ALA A O 1
ATOM 2638 N N . ALA A 1 331 ? -15.625 0.320 -6.400 1.00 93.44 331 ALA A N 1
ATOM 2639 C CA . ALA A 1 331 ? -14.831 1.221 -7.226 1.00 93.44 331 ALA A CA 1
ATOM 2640 C C . ALA A 1 331 ? -13.667 0.495 -7.911 1.00 93.44 331 ALA A C 1
ATOM 2642 O O . ALA A 1 331 ? -13.457 0.692 -9.102 1.00 93.44 331 ALA A O 1
ATOM 2643 N N . ILE A 1 332 ? -12.957 -0.378 -7.194 1.00 92.31 332 ILE A N 1
ATOM 2644 C CA . ILE A 1 332 ? -11.899 -1.225 -7.759 1.00 92.31 332 ILE A CA 1
ATOM 2645 C C . ILE A 1 332 ? -12.463 -2.108 -8.861 1.00 92.31 332 ILE A C 1
ATOM 2647 O O . ILE A 1 332 ? -11.946 -2.088 -9.970 1.00 92.31 332 ILE A O 1
ATOM 2651 N N . PHE A 1 333 ? -13.559 -2.820 -8.586 1.00 92.12 333 PHE A N 1
ATOM 2652 C CA . PHE A 1 333 ? -14.210 -3.665 -9.581 1.00 92.12 333 PHE A CA 1
ATOM 2653 C C . PHE A 1 333 ? -14.597 -2.860 -10.828 1.00 92.12 333 PHE A C 1
ATOM 2655 O O . PHE A 1 333 ? -14.311 -3.272 -11.951 1.00 92.12 333 PHE A O 1
ATOM 2662 N N . LEU A 1 334 ? -15.189 -1.676 -10.641 1.00 93.81 334 LEU A N 1
ATOM 2663 C CA . LEU A 1 334 ? -15.564 -0.794 -11.741 1.00 93.81 334 LEU A CA 1
ATOM 2664 C C . LEU A 1 334 ? -14.342 -0.331 -12.547 1.00 93.81 334 LEU A C 1
ATOM 2666 O O . LEU A 1 334 ? -14.380 -0.369 -13.774 1.00 93.81 334 LEU A O 1
ATOM 2670 N N . ILE A 1 335 ? -13.259 0.076 -11.882 1.00 92.81 335 ILE A N 1
ATOM 2671 C CA . ILE A 1 335 ? -12.021 0.514 -12.539 1.00 92.81 335 ILE A CA 1
ATOM 2672 C C . ILE A 1 335 ? -11.367 -0.653 -13.290 1.00 92.81 335 ILE A C 1
ATOM 2674 O O . ILE A 1 335 ? -10.942 -0.472 -14.427 1.00 92.81 335 ILE A O 1
ATOM 2678 N N . SER A 1 336 ? -11.348 -1.856 -12.718 1.00 90.94 336 SER A N 1
ATOM 2679 C CA . SER A 1 336 ? -10.803 -3.050 -13.369 1.00 90.94 336 SER A CA 1
ATOM 2680 C C . SER A 1 336 ? -11.608 -3.503 -14.584 1.00 90.94 336 SER A C 1
ATOM 2682 O O . SER A 1 336 ? -11.023 -4.003 -15.539 1.00 90.94 336 SER A O 1
ATOM 2684 N N . VAL A 1 337 ? -12.931 -3.317 -14.574 1.00 92.31 337 VAL A N 1
ATOM 2685 C CA . VAL A 1 337 ? -13.812 -3.691 -15.692 1.00 92.31 337 VAL A CA 1
ATOM 2686 C C . VAL A 1 337 ? -13.825 -2.625 -16.788 1.00 92.31 337 VAL A C 1
ATOM 2688 O O . VAL A 1 337 ? -13.699 -2.945 -17.969 1.00 92.31 337 VAL A O 1
ATOM 2691 N N . LEU A 1 338 ? -14.001 -1.354 -16.418 1.00 92.88 338 LEU A N 1
ATOM 2692 C CA . LEU A 1 338 ? -14.116 -0.254 -17.378 1.00 92.88 338 LEU A CA 1
ATOM 2693 C C . LEU A 1 338 ? -12.748 0.211 -17.881 1.00 92.88 338 LEU A C 1
ATOM 2695 O O . LEU A 1 338 ? -12.627 0.653 -19.022 1.00 92.88 338 LEU A O 1
ATOM 2699 N N . GLY A 1 339 ? -11.714 0.101 -17.054 1.00 89.88 339 GLY A N 1
ATOM 2700 C CA . GLY A 1 339 ? -10.372 0.573 -17.358 1.00 89.88 339 GLY A CA 1
ATOM 2701 C C . GLY A 1 339 ? -9.793 -0.009 -18.647 1.00 89.88 339 GLY A C 1
ATOM 2702 O O . GLY A 1 339 ? -9.432 0.774 -19.513 1.00 89.88 339 GLY A O 1
ATOM 2703 N N . PRO A 1 340 ? -9.785 -1.335 -18.864 1.00 88.25 340 PRO A N 1
ATOM 2704 C CA . PRO A 1 340 ? -9.319 -1.927 -20.120 1.00 88.25 340 PRO A CA 1
ATOM 2705 C C . PRO A 1 340 ? -10.102 -1.487 -21.365 1.00 88.25 340 PRO A C 1
ATOM 2707 O O . PRO A 1 340 ? -9.592 -1.595 -22.473 1.00 88.25 340 PRO A O 1
ATOM 2710 N N . VAL A 1 341 ? -11.342 -1.012 -21.200 1.00 88.06 341 VAL A N 1
ATOM 2711 C CA . VAL A 1 341 ? -12.208 -0.581 -22.310 1.00 88.06 341 VAL A CA 1
ATOM 2712 C C . VAL A 1 341 ? -11.983 0.887 -22.664 1.00 88.06 341 VAL A C 1
ATOM 2714 O O . VAL A 1 341 ? -11.965 1.237 -23.840 1.00 88.06 341 VAL A O 1
ATOM 2717 N N . TYR A 1 342 ? -11.839 1.754 -21.660 1.00 86.75 342 TYR A N 1
ATOM 2718 C CA . TYR A 1 342 ? -11.726 3.202 -21.870 1.00 86.75 342 TYR A CA 1
ATOM 2719 C C . TYR A 1 342 ? -10.291 3.729 -21.779 1.00 86.75 342 TYR A C 1
ATOM 2721 O O . TYR A 1 342 ? -10.008 4.793 -22.315 1.00 86.75 342 TYR A O 1
ATOM 2729 N N . LEU A 1 343 ? -9.409 3.012 -21.083 1.00 85.44 343 LEU A N 1
ATOM 2730 C CA . LEU A 1 343 ? -8.023 3.379 -20.776 1.00 85.44 343 LEU A CA 1
ATOM 2731 C C . LEU A 1 343 ? -7.109 2.127 -20.841 1.00 85.44 343 LEU A C 1
ATOM 2733 O O . LEU A 1 343 ? -6.439 1.803 -19.852 1.00 85.44 343 LEU A O 1
ATOM 2737 N N . PRO A 1 344 ? -7.083 1.386 -21.971 1.00 77.75 344 PRO A N 1
ATOM 2738 C CA . PRO A 1 344 ? -6.408 0.083 -22.087 1.00 77.75 344 PRO A CA 1
ATOM 2739 C C . PRO A 1 344 ? -4.929 0.119 -21.682 1.00 77.75 344 PRO A C 1
ATOM 2741 O O . PRO A 1 344 ? -4.416 -0.804 -21.047 1.00 77.75 344 PRO A O 1
ATOM 2744 N N . ASN A 1 345 ? -4.259 1.232 -21.968 1.00 76.06 345 ASN A N 1
ATOM 2745 C CA . ASN A 1 345 ? -2.826 1.399 -21.753 1.00 76.06 345 ASN A CA 1
ATOM 2746 C C . ASN A 1 345 ? -2.450 1.729 -20.296 1.00 76.06 345 ASN A C 1
ATOM 2748 O O . ASN A 1 345 ? -1.280 1.625 -19.935 1.00 76.06 345 ASN A O 1
ATOM 2752 N N . LEU A 1 346 ? -3.417 2.056 -19.427 1.00 76.44 346 LEU A N 1
ATOM 2753 C CA . LEU A 1 346 ? -3.171 2.224 -17.985 1.00 76.44 346 LEU A CA 1
ATOM 2754 C C . LEU A 1 346 ? -3.081 0.891 -17.232 1.00 76.44 346 LEU A C 1
ATOM 2756 O O . LEU A 1 346 ? -2.798 0.884 -16.034 1.00 76.44 346 LEU A O 1
ATOM 2760 N N . GLN A 1 347 ? -3.323 -0.234 -17.917 1.00 80.56 347 GLN A N 1
ATOM 2761 C CA . GLN A 1 347 ? -3.214 -1.580 -17.349 1.00 80.56 347 GLN A CA 1
ATOM 2762 C C . GLN A 1 347 ? -4.100 -1.758 -16.102 1.00 80.56 347 GLN A C 1
ATOM 2764 O O . GLN A 1 347 ? -3.758 -2.498 -15.189 1.00 80.56 347 GLN A O 1
ATOM 2769 N N . LEU A 1 348 ? -5.259 -1.089 -16.068 1.00 84.81 348 LEU A N 1
ATOM 2770 C CA . LEU A 1 348 ? -6.171 -1.038 -14.915 1.00 84.81 348 LEU A CA 1
ATOM 2771 C C . LEU A 1 348 ? -6.827 -2.380 -14.573 1.00 84.81 348 LEU A C 1
ATOM 2773 O O . LEU A 1 348 ? -7.316 -2.551 -13.457 1.00 84.81 348 LEU A O 1
ATOM 2777 N N . SER A 1 349 ? -6.790 -3.356 -15.487 1.00 81.81 349 SER A N 1
ATOM 2778 C CA . SER A 1 349 ? -7.135 -4.746 -15.162 1.00 81.81 349 SER A CA 1
ATOM 2779 C C . SER A 1 349 ? -6.295 -5.272 -14.002 1.00 81.81 349 SER A C 1
ATOM 2781 O O . SER A 1 349 ? -6.789 -6.036 -13.192 1.00 81.81 349 SER A O 1
ATOM 2783 N N . ARG A 1 350 ? -5.068 -4.775 -13.826 1.00 79.06 350 ARG A N 1
ATOM 2784 C CA . ARG A 1 350 ? -4.214 -5.080 -12.674 1.00 79.06 350 ARG A CA 1
ATOM 2785 C C . ARG A 1 350 ? -4.784 -4.604 -11.342 1.00 79.06 350 ARG A C 1
ATOM 2787 O O . ARG A 1 350 ? -4.293 -5.002 -10.308 1.00 79.06 350 ARG A O 1
ATOM 2794 N N . MET A 1 351 ? -5.815 -3.772 -11.299 1.00 83.00 351 MET A N 1
ATOM 2795 C CA . MET A 1 351 ? -6.427 -3.438 -10.009 1.00 83.00 351 MET A CA 1
ATOM 2796 C C . MET A 1 351 ? -7.275 -4.597 -9.454 1.00 83.00 351 MET A C 1
ATOM 2798 O O . MET A 1 351 ? -7.713 -4.527 -8.311 1.00 83.00 351 MET A O 1
ATOM 2802 N N . THR A 1 352 ? -7.458 -5.702 -10.192 1.00 76.31 352 THR A N 1
ATOM 2803 C CA . THR A 1 352 ? -8.168 -6.884 -9.678 1.00 76.31 352 THR A CA 1
ATOM 2804 C C . THR A 1 352 ? -7.470 -7.532 -8.480 1.00 76.31 352 THR A C 1
ATOM 2806 O O . THR A 1 352 ? -8.175 -8.050 -7.614 1.00 76.31 352 THR A O 1
ATOM 2809 N N . PHE A 1 353 ? -6.136 -7.428 -8.334 1.00 71.44 353 PHE A N 1
ATOM 2810 C CA . PHE A 1 353 ? -5.449 -7.915 -7.119 1.00 71.44 353 PHE A CA 1
ATOM 2811 C C . PHE A 1 353 ? -5.882 -7.151 -5.862 1.00 71.44 353 PHE A C 1
ATOM 2813 O O . PHE A 1 353 ? -5.855 -7.688 -4.760 1.00 71.44 353 PHE A O 1
ATOM 2820 N N . GLU A 1 354 ? -6.273 -5.884 -6.004 1.00 67.12 354 GLU A N 1
ATOM 2821 C CA . GLU A 1 354 ? -6.712 -5.069 -4.867 1.00 67.12 354 GLU A CA 1
ATOM 2822 C C . GLU A 1 354 ? -7.991 -5.610 -4.267 1.00 67.12 354 GLU A C 1
ATOM 2824 O O . GLU A 1 354 ? -8.194 -5.550 -3.058 1.00 67.12 354 GLU A O 1
ATOM 2829 N N . ALA A 1 355 ? -8.865 -6.120 -5.137 1.00 62.16 355 ALA A N 1
ATOM 2830 C CA . ALA A 1 355 ? -10.118 -6.707 -4.731 1.00 62.16 355 ALA A CA 1
ATOM 2831 C C . ALA A 1 355 ? -9.829 -7.882 -3.788 1.00 62.16 355 ALA A C 1
ATOM 2833 O O . ALA A 1 355 ? -10.378 -7.903 -2.693 1.00 62.16 355 ALA A O 1
ATOM 2834 N N . SER A 1 356 ? -8.897 -8.776 -4.141 1.00 63.31 356 SER A N 1
ATOM 2835 C CA . SER A 1 356 ? -8.541 -9.916 -3.290 1.00 63.31 356 SER A CA 1
ATOM 2836 C C . SER A 1 356 ? -7.795 -9.529 -2.006 1.00 63.31 356 SER A C 1
ATOM 2838 O O . SER A 1 356 ? -7.944 -10.226 -1.008 1.00 63.31 356 SER A O 1
ATOM 2840 N N . TYR A 1 357 ? -7.039 -8.425 -1.994 1.00 64.00 357 TYR A N 1
ATOM 2841 C CA . TYR A 1 357 ? -6.308 -7.945 -0.808 1.00 64.00 357 TYR A CA 1
ATOM 2842 C C . TYR A 1 357 ? -7.143 -7.085 0.161 1.00 64.00 357 TYR A C 1
ATOM 2844 O O . TYR A 1 357 ? -6.807 -7.003 1.346 1.00 64.00 357 TYR A O 1
ATOM 2852 N N . LEU A 1 358 ? -8.183 -6.397 -0.325 1.00 58.91 358 LEU A N 1
ATOM 2853 C CA . LEU A 1 358 ? -9.107 -5.600 0.499 1.00 58.91 358 LEU A CA 1
ATOM 2854 C C . LEU A 1 358 ? -10.299 -6.390 1.029 1.00 58.91 358 LEU A C 1
ATOM 2856 O O . LEU A 1 358 ? -10.921 -5.939 1.995 1.00 58.91 358 LEU A O 1
ATOM 2860 N N . MET A 1 359 ? -10.652 -7.491 0.363 1.00 55.53 359 MET A N 1
ATOM 2861 C CA . MET A 1 359 ? -11.555 -8.498 0.912 1.00 55.53 359 MET A CA 1
ATOM 2862 C C . MET A 1 359 ? -10.896 -9.057 2.162 1.00 55.53 359 MET A C 1
ATOM 2864 O O . MET A 1 359 ? -11.510 -8.873 3.237 1.00 55.53 359 MET A O 1
#

Foldseek 3Di:
DCPPVNVCVVVVVVCVVVPVVPVPCLLVVLVVVLVVLLVVVLCVLCVVQVLWAQAADCQVVLLVLLVVCVVQPPAQWDFDCPPPNTDGDNVQLQLLSVLLSVQQVVVVVPDRSRNSVSVSCSCQQSPVLLVLQLLLQVLLVHDSSVSSVLSVLSNQDFPVLCCCCHHNSSVSQSSLLSLVNSLLSLLNSLQPPQDRDPVSLVSNLSSLLSNPSNPLSVLLVVLSVVLCVVSCVRRVPHPSVVSSVVSVVSSCVSCVSSVCSVVVVVVLVVVQQPDPPDPDDLVVLLVVQLVVLVCCLPPGADVCLVCVQVVVLVVPPPVSSSVSLVSSLVSLSCQLRCCCSRGVSSVSVVSSVSNSSSD

Radius of gyration: 20.82 Å; chains: 1; bounding box: 47×52×61 Å

Secondary structure (DSSP, 8-state):
---HHHHHHHHHHHHHHHHS--HHHHHHHHHHHHHHHHHHHHHHHHHHHTTS----TTHHHHHHHHHHHHHHTT-S-EEETTSTTTEEE-HHHHHTHHHHHHHHHHHHTTS-HHHHHHHHHIIIIIIIHHHHHHHHHHHTT--HHHHHHHHHHHT---HHHHIIIIIS--HHHHHHHHTHHHHHHHHHHHHH-TT--HHHHHHHHHHHHHHTTSGGGGGGHHHHHHHHHHTHHHHHTSTTHHHHHHHHHHHHHHHHHHHHHHHH-HHHHHHHH--------HHHHHHHHHHHHHHHHHHTS-HHIIIIIHHHHHH-S-HHHHHHHHHHHHHHHHHHHHHHHH-GGGTGGGGHHHHHHH-

pLDDT: mean 86.88, std 11.3, range [45.03, 98.69]

Sequence (359 aa):
MLSMLFIILSWGAVPFFIFFKPVKWVSKFLATGLLASQLRSCWLLLKRTGFTTPYSDDHPSFLFRIAEFFTSFPWRENFVPYWNAGVVNSVLTSSGTPGIALLGTPLFLFMPPHEAMLFVFIFVFIFFIPWMTVWGLRSAGMSVSSALVGGILALCADRFYFKWLLHFGTVGAMLACAMLPAAFAFLYAAMLQPRAKFSTYLGLTISMFFMTQWPPMLMLGAPLGLFVAFNTRKWWFSERRTPFLITCLIICILILPTIISTLSGKMVMEYVLTVDGETVNKFDLIRKQVHAVLYEIVLDSNPLLLFLGFGSLLTIPLRRLRNGLAVMLAAIFLISVLGPVYLPNLQLSRMTFEASYLM